Protein AF-N1QV32-F1 (afdb_monomer)

InterPro domains:
  IPR027417 P-loop containing nucleoside triphosphate hydrolase [G3DSA:3.40.50.300] (6-78)

pLDDT: m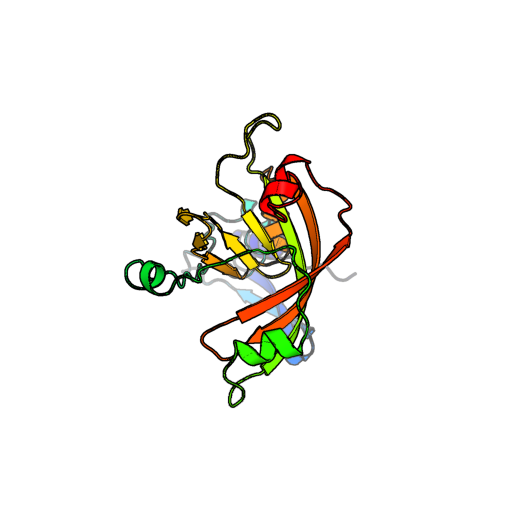ean 74.1, std 15.71, range [29.97, 94.12]

Structure (mmCIF, N/CA/C/O backbone):
data_AF-N1QV32-F1
#
_entry.id   AF-N1QV32-F1
#
loop_
_atom_site.group_PDB
_atom_site.id
_atom_site.type_symbol
_atom_site.label_atom_id
_atom_site.label_alt_id
_atom_site.label_comp_id
_atom_site.label_asym_id
_atom_site.label_entity_id
_atom_site.label_seq_id
_atom_site.pdbx_PDB_ins_code
_atom_site.Cartn_x
_atom_site.Cartn_y
_atom_site.Cartn_z
_atom_site.occupancy
_atom_site.B_iso_or_equiv
_atom_site.auth_seq_id
_atom_site.auth_comp_id
_atom_site.auth_asym_id
_atom_site.auth_atom_id
_atom_site.pdbx_PDB_model_num
ATOM 1 N N . MET A 1 1 ? 39.073 -7.968 -17.082 1.00 29.97 1 MET A N 1
ATOM 2 C CA . MET A 1 1 ? 38.369 -6.691 -17.324 1.00 29.97 1 MET A CA 1
ATOM 3 C C . MET A 1 1 ? 37.007 -7.020 -17.938 1.00 29.97 1 MET A C 1
ATOM 5 O O . MET A 1 1 ? 36.894 -7.143 -19.147 1.00 29.97 1 MET A O 1
ATOM 9 N N . ALA A 1 2 ? 36.010 -7.342 -17.107 1.00 33.88 2 ALA A N 1
ATOM 10 C CA . ALA A 1 2 ? 34.696 -7.777 -17.584 1.00 33.88 2 ALA A CA 1
ATOM 11 C C . ALA A 1 2 ? 33.867 -6.540 -17.948 1.00 33.88 2 ALA A C 1
ATOM 13 O O . ALA A 1 2 ? 33.491 -5.775 -17.063 1.00 33.88 2 ALA A O 1
ATOM 14 N N . LEU A 1 3 ? 33.636 -6.323 -19.245 1.00 37.94 3 LEU A N 1
ATOM 15 C CA . LEU A 1 3 ? 32.731 -5.293 -19.755 1.00 37.94 3 LEU A CA 1
ATOM 16 C C . LEU A 1 3 ? 31.386 -5.414 -19.030 1.00 37.94 3 LEU A C 1
ATOM 18 O O . LEU A 1 3 ? 30.686 -6.420 -19.158 1.00 37.94 3 LEU A O 1
ATOM 22 N N . ALA A 1 4 ? 31.043 -4.404 -18.233 1.00 43.06 4 ALA A N 1
ATOM 23 C CA . ALA A 1 4 ? 29.724 -4.281 -17.642 1.00 43.06 4 ALA A CA 1
ATOM 24 C C . ALA A 1 4 ? 28.725 -4.030 -18.778 1.00 43.06 4 ALA A C 1
ATOM 26 O O . ALA A 1 4 ? 28.521 -2.904 -19.218 1.00 43.06 4 ALA A O 1
ATOM 27 N N . VAL A 1 5 ? 28.143 -5.107 -19.297 1.00 58.72 5 VAL A N 1
ATOM 28 C CA . VAL A 1 5 ? 27.005 -5.056 -20.213 1.00 58.72 5 VAL A CA 1
ATOM 29 C C . VAL A 1 5 ? 25.832 -4.461 -19.432 1.00 58.72 5 VAL A C 1
ATOM 31 O O . VAL A 1 5 ? 25.328 -5.084 -18.492 1.00 58.72 5 VAL A O 1
ATOM 34 N N . THR A 1 6 ? 25.452 -3.228 -19.768 1.00 76.25 6 THR A N 1
ATOM 35 C CA . THR A 1 6 ? 24.317 -2.520 -19.162 1.00 76.25 6 THR A CA 1
ATOM 36 C C . THR A 1 6 ? 23.158 -2.466 -20.151 1.00 76.25 6 THR A C 1
ATOM 38 O O . THR A 1 6 ? 23.379 -2.386 -21.355 1.00 76.25 6 THR A O 1
ATOM 41 N N . LEU A 1 7 ? 21.914 -2.470 -19.663 1.00 84.12 7 LEU A N 1
ATOM 42 C CA . LEU A 1 7 ? 20.724 -2.382 -20.520 1.00 84.12 7 LEU A CA 1
ATOM 43 C C . LEU A 1 7 ? 20.765 -1.195 -21.519 1.00 84.12 7 LEU A C 1
ATOM 45 O O . LEU A 1 7 ? 20.425 -1.411 -22.681 1.00 84.12 7 LEU A O 1
ATOM 49 N N . PRO A 1 8 ? 21.255 0.014 -21.160 1.00 87.75 8 PRO A N 1
ATOM 50 C CA . PRO A 1 8 ? 21.485 1.088 -22.133 1.00 87.75 8 PRO A CA 1
ATOM 51 C C . PRO A 1 8 ? 22.421 0.710 -23.289 1.00 87.75 8 PRO A C 1
ATOM 53 O O . PRO A 1 8 ? 22.157 1.074 -24.435 1.00 87.75 8 PRO A O 1
ATOM 56 N N . THR A 1 9 ? 23.499 -0.028 -23.006 1.00 88.69 9 THR A N 1
ATOM 57 C CA . THR A 1 9 ? 24.420 -0.532 -24.034 1.00 88.69 9 THR A CA 1
ATOM 58 C C . THR A 1 9 ? 23.694 -1.493 -24.969 1.00 88.69 9 THR A C 1
ATOM 60 O O . THR A 1 9 ? 23.754 -1.312 -26.179 1.00 88.69 9 THR A O 1
ATOM 63 N N . ASN A 1 10 ? 22.928 -2.440 -24.422 1.00 89.69 10 ASN A N 1
ATOM 64 C CA . ASN A 1 10 ? 22.181 -3.422 -25.211 1.00 89.69 10 ASN A CA 1
ATOM 65 C C . ASN A 1 10 ? 21.154 -2.764 -26.134 1.00 89.69 10 ASN A C 1
ATOM 67 O O . ASN A 1 10 ? 21.041 -3.148 -27.292 1.00 89.69 10 ASN A O 1
ATOM 71 N N . ILE A 1 11 ? 20.425 -1.757 -25.644 1.00 90.50 11 ILE A N 1
ATOM 72 C CA . ILE A 1 11 ? 19.458 -1.008 -26.459 1.00 90.50 11 ILE A CA 1
ATOM 73 C C . ILE A 1 11 ? 20.172 -0.327 -27.631 1.00 90.50 11 ILE A C 1
ATOM 75 O O . ILE A 1 11 ? 19.708 -0.397 -28.768 1.00 90.50 11 ILE A O 1
ATOM 79 N N . LYS A 1 12 ? 21.328 0.297 -27.370 1.00 90.12 12 LYS A N 1
ATOM 80 C CA . LYS A 1 12 ? 22.137 0.939 -28.411 1.00 90.12 12 LYS A CA 1
ATOM 81 C C . LYS A 1 12 ? 22.657 -0.075 -29.437 1.00 90.12 12 LYS A C 1
ATOM 83 O O . LYS A 1 12 ? 22.623 0.206 -30.631 1.00 90.12 12 LYS A O 1
ATOM 88 N N . GLU A 1 13 ? 23.126 -1.237 -28.990 1.00 92.19 13 GLU A N 1
ATOM 89 C CA . GLU A 1 13 ? 23.607 -2.310 -29.869 1.00 92.19 13 GLU A CA 1
ATOM 90 C C . GLU A 1 13 ? 22.481 -2.879 -30.743 1.00 92.19 13 GLU A C 1
ATOM 92 O O . GLU A 1 13 ? 22.666 -2.997 -31.955 1.00 92.19 13 GLU A O 1
ATOM 97 N N . ILE A 1 14 ? 21.296 -3.126 -30.170 1.00 92.19 14 ILE A N 1
ATOM 98 C CA . ILE A 1 14 ? 20.108 -3.570 -30.915 1.00 92.19 14 ILE A CA 1
ATOM 99 C C . ILE A 1 14 ? 19.723 -2.534 -31.971 1.00 92.19 14 ILE A C 1
ATOM 101 O O . ILE A 1 14 ? 19.525 -2.894 -33.125 1.00 92.19 14 ILE A O 1
ATOM 105 N N . ARG A 1 15 ? 19.679 -1.248 -31.607 1.00 89.50 15 ARG A N 1
ATOM 106 C CA . ARG A 1 15 ? 19.305 -0.170 -32.533 1.00 89.50 15 ARG A CA 1
ATOM 107 C C . ARG A 1 15 ? 20.288 -0.013 -33.696 1.00 89.50 15 ARG A C 1
ATOM 109 O O . ARG A 1 15 ? 19.873 0.329 -34.795 1.00 89.50 15 ARG A O 1
ATOM 116 N N . ASN A 1 16 ? 21.577 -0.250 -33.458 1.00 91.06 16 ASN A N 1
ATOM 117 C CA . ASN A 1 16 ? 22.618 -0.018 -34.463 1.00 91.06 16 ASN A CA 1
ATOM 118 C C . ASN A 1 16 ? 22.953 -1.257 -35.297 1.00 91.06 16 ASN A C 1
ATOM 120 O O . ASN A 1 16 ? 23.347 -1.128 -36.451 1.00 91.06 16 ASN A O 1
ATOM 124 N N . THR A 1 17 ? 22.883 -2.445 -34.698 1.00 90.69 17 THR A N 1
ATOM 125 C CA . THR A 1 17 ? 23.408 -3.681 -35.298 1.00 90.69 17 THR A CA 1
ATOM 126 C C . THR A 1 17 ? 22.376 -4.800 -35.375 1.00 90.69 17 THR A C 1
ATOM 128 O O . THR A 1 17 ? 22.673 -5.855 -35.928 1.00 90.69 17 THR A O 1
ATOM 131 N N . HIS A 1 18 ? 21.182 -4.603 -34.808 1.00 91.88 18 HIS A N 1
ATOM 132 C CA . HIS A 1 18 ? 20.175 -5.646 -34.596 1.00 91.88 18 HIS A CA 1
ATOM 133 C C . HIS A 1 18 ? 20.673 -6.823 -33.743 1.00 91.88 18 HIS A C 1
ATOM 135 O O . HIS A 1 18 ? 20.012 -7.856 -33.676 1.00 91.88 18 HIS A O 1
ATOM 141 N N . LYS A 1 19 ? 21.810 -6.677 -33.050 1.00 94.00 19 LYS A N 1
ATOM 142 C CA . LYS A 1 19 ? 22.379 -7.695 -32.160 1.00 94.00 19 LYS A CA 1
ATOM 143 C C . LYS A 1 19 ? 22.688 -7.096 -30.801 1.00 94.00 19 LYS A C 1
ATOM 145 O O . LYS A 1 19 ? 23.054 -5.932 -30.714 1.00 94.00 19 LYS A O 1
ATOM 150 N N . ALA A 1 20 ? 22.587 -7.894 -29.747 1.00 92.88 20 ALA A N 1
ATOM 151 C CA . ALA A 1 20 ? 23.149 -7.556 -28.444 1.00 92.88 20 ALA A CA 1
ATOM 152 C C . ALA A 1 20 ? 23.467 -8.808 -27.635 1.00 92.88 20 ALA A C 1
ATOM 154 O O . ALA A 1 20 ? 22.855 -9.864 -27.802 1.00 92.88 20 ALA A O 1
ATOM 155 N N . LYS A 1 21 ? 24.393 -8.672 -26.688 1.00 91.56 21 LYS A N 1
ATOM 156 C CA . LYS A 1 21 ? 24.689 -9.721 -25.711 1.00 91.56 21 LYS A CA 1
ATOM 157 C C . LYS A 1 21 ? 23.860 -9.496 -24.449 1.00 91.56 21 LYS A C 1
ATOM 159 O O . LYS A 1 21 ? 24.107 -8.563 -23.695 1.00 91.56 21 LYS A O 1
ATOM 164 N N . VAL A 1 22 ? 22.862 -10.335 -24.200 1.00 89.62 22 VAL A N 1
ATOM 165 C CA . VAL A 1 22 ? 21.906 -10.168 -23.093 1.00 89.62 22 VAL A CA 1
ATOM 166 C C . VAL A 1 22 ? 22.315 -11.045 -21.904 1.00 89.62 22 VAL A C 1
ATOM 168 O O . VAL A 1 22 ? 22.620 -12.222 -22.103 1.00 89.62 22 VAL A O 1
ATOM 171 N N . PRO A 1 23 ? 22.369 -10.514 -20.667 1.00 87.38 23 PRO A N 1
ATOM 172 C CA . PRO A 1 23 ? 22.660 -11.325 -19.488 1.00 87.38 23 PRO A CA 1
ATOM 173 C C . PRO A 1 23 ? 21.530 -12.321 -19.200 1.00 87.38 23 PRO A C 1
ATOM 175 O O . PRO A 1 23 ? 20.352 -11.983 -19.287 1.00 87.38 23 PRO A O 1
ATOM 178 N N . CYS A 1 24 ? 21.902 -13.534 -18.800 1.00 87.50 24 CYS A N 1
ATOM 179 C CA . CYS A 1 24 ? 20.979 -14.567 -18.341 1.00 87.50 24 CYS A CA 1
ATOM 180 C C . CYS A 1 24 ? 21.066 -14.701 -16.817 1.00 87.50 24 CYS A C 1
ATOM 182 O O . CYS A 1 24 ? 22.161 -1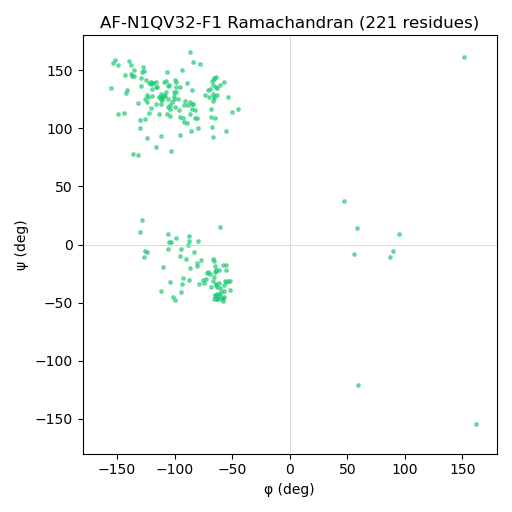4.677 -16.242 1.00 87.50 24 CYS A O 1
ATOM 184 N N . PHE A 1 25 ? 19.913 -14.830 -16.165 1.00 85.25 25 PHE A N 1
ATOM 185 C CA . PHE A 1 25 ? 19.803 -14.920 -14.713 1.00 85.25 25 PHE A CA 1
ATOM 186 C C . PHE A 1 25 ? 19.159 -16.247 -14.312 1.00 85.25 25 PHE A C 1
ATOM 188 O O . PHE A 1 25 ? 18.166 -16.668 -14.897 1.00 85.25 25 PHE A O 1
ATOM 195 N N . ASP A 1 26 ? 19.759 -16.899 -13.321 1.00 84.75 26 ASP A N 1
ATOM 196 C CA . ASP A 1 26 ? 19.196 -18.032 -12.595 1.00 84.75 26 ASP A CA 1
ATOM 197 C C . ASP A 1 26 ? 18.460 -17.454 -11.380 1.00 84.75 26 ASP A C 1
ATOM 199 O O . ASP A 1 26 ? 19.094 -16.953 -10.444 1.00 84.75 26 ASP A O 1
ATOM 203 N N . PHE A 1 27 ? 17.127 -17.449 -11.449 1.00 79.94 27 PHE A N 1
ATOM 204 C CA . PHE A 1 27 ? 16.276 -16.854 -10.418 1.00 79.94 27 PHE A CA 1
ATOM 205 C C . PHE A 1 27 ? 16.235 -17.686 -9.137 1.00 79.94 27 PHE A C 1
ATOM 207 O O . P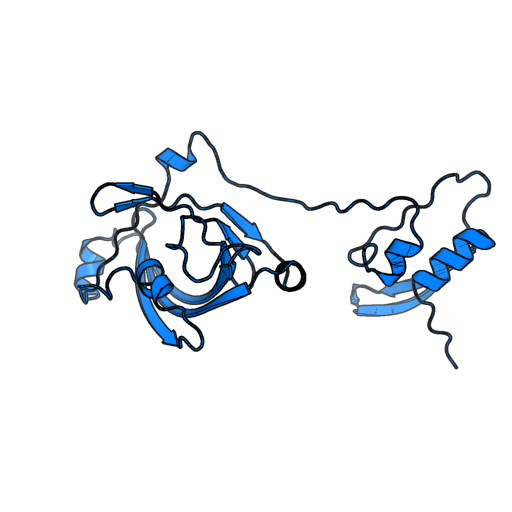HE A 1 27 ? 16.134 -17.109 -8.061 1.00 79.94 27 PHE A O 1
ATOM 214 N N . GLU A 1 28 ? 16.391 -19.008 -9.224 1.00 85.50 28 GLU A N 1
ATOM 215 C CA . GLU A 1 28 ? 16.438 -19.878 -8.042 1.00 85.50 28 GLU A CA 1
ATOM 216 C C . GLU A 1 28 ? 17.711 -19.633 -7.229 1.00 85.50 28 GLU A C 1
ATOM 218 O O . GLU A 1 28 ? 17.702 -19.656 -6.001 1.00 85.50 28 GLU A O 1
ATOM 223 N N . LYS A 1 29 ? 18.824 -19.364 -7.920 1.00 85.19 29 LYS A N 1
ATOM 224 C CA . LYS A 1 29 ? 20.134 -19.125 -7.296 1.00 85.19 29 LYS A CA 1
ATOM 225 C C . LYS A 1 29 ? 20.484 -17.648 -7.152 1.00 85.19 29 LYS A C 1
ATOM 227 O O . LYS A 1 29 ? 21.622 -17.345 -6.793 1.00 85.19 29 LYS A O 1
ATOM 232 N N . PHE A 1 30 ? 19.554 -16.747 -7.475 1.00 78.06 30 PHE A N 1
ATOM 233 C CA . PHE A 1 30 ? 19.714 -15.290 -7.416 1.00 78.06 30 PHE A CA 1
ATOM 234 C C . PHE A 1 30 ? 21.022 -14.779 -8.045 1.00 78.06 30 PHE A C 1
ATOM 236 O O . PHE A 1 30 ? 21.657 -13.852 -7.540 1.00 78.06 30 PHE A O 1
ATOM 243 N N . LYS A 1 31 ? 21.464 -15.389 -9.152 1.00 80.12 31 LYS A N 1
ATOM 244 C CA . LYS A 1 31 ? 22.761 -15.072 -9.768 1.00 80.12 31 LYS A CA 1
ATOM 245 C C . LYS A 1 31 ? 22.689 -15.002 -11.280 1.00 80.12 31 LYS A C 1
ATOM 247 O O . LYS A 1 31 ? 21.890 -15.671 -11.927 1.00 80.12 31 LYS A O 1
ATOM 252 N N . ARG A 1 32 ? 23.603 -14.233 -11.870 1.00 85.62 32 ARG A N 1
ATOM 253 C CA . ARG A 1 32 ? 23.838 -14.282 -13.315 1.00 85.62 32 ARG A CA 1
ATOM 254 C C . ARG A 1 32 ? 24.510 -15.609 -13.659 1.00 85.62 32 ARG A C 1
ATOM 256 O O . ARG A 1 32 ? 25.540 -15.935 -13.073 1.00 85.62 32 ARG A O 1
ATOM 263 N N . ASN A 1 33 ? 23.944 -16.358 -14.599 1.00 88.56 33 ASN A N 1
ATOM 264 C CA . ASN A 1 33 ? 24.487 -17.648 -15.034 1.00 88.56 33 ASN A CA 1
ATOM 265 C C . ASN A 1 33 ? 25.156 -17.587 -16.416 1.00 88.56 33 ASN A C 1
ATOM 267 O O . ASN A 1 33 ? 25.768 -18.565 -16.831 1.00 88.56 33 ASN A O 1
ATOM 271 N N . GLY A 1 34 ? 25.107 -16.440 -17.102 1.00 89.69 34 GLY A N 1
ATOM 272 C CA . GLY A 1 34 ? 25.850 -16.239 -18.340 1.00 89.69 34 GLY A CA 1
ATOM 273 C C . GLY A 1 34 ? 25.336 -15.081 -19.181 1.00 89.69 34 GLY A C 1
ATOM 274 O O . GLY A 1 34 ? 24.736 -14.129 -18.675 1.00 89.69 34 GLY A O 1
ATOM 275 N N . PHE A 1 35 ? 25.597 -15.183 -20.480 1.00 91.06 35 PHE A N 1
ATOM 276 C CA . PHE A 1 35 ? 25.114 -14.267 -21.501 1.00 91.06 35 PHE A CA 1
ATOM 277 C C . PHE A 1 35 ? 24.660 -15.051 -22.726 1.00 91.06 35 PHE A C 1
ATOM 279 O O . PHE A 1 35 ? 25.286 -16.049 -23.084 1.00 91.06 35 PHE A O 1
ATOM 286 N N . LYS A 1 36 ? 23.632 -14.545 -23.398 1.00 90.81 36 LYS A N 1
ATOM 287 C CA . LYS A 1 36 ? 23.111 -15.076 -24.654 1.00 90.81 36 LYS A CA 1
ATOM 288 C C . LYS A 1 36 ? 23.189 -14.004 -25.735 1.00 90.81 36 LYS A C 1
ATOM 290 O O . LYS A 1 36 ? 22.921 -12.834 -25.466 1.00 90.81 36 LYS A O 1
ATOM 295 N N . GLU A 1 37 ? 23.554 -14.396 -26.950 1.00 91.88 37 GLU A N 1
ATOM 296 C CA . GLU A 1 37 ? 23.417 -13.515 -28.110 1.00 91.88 37 GLU A CA 1
ATOM 297 C C . GLU A 1 37 ? 21.946 -13.408 -28.506 1.00 91.88 37 GLU A C 1
ATOM 299 O O . GLU A 1 37 ? 21.239 -14.408 -28.653 1.00 91.88 37 GLU A O 1
ATOM 304 N N . PHE A 1 38 ? 21.481 -12.174 -28.637 1.00 90.81 38 PHE A N 1
ATOM 305 C CA . PHE A 1 38 ? 20.141 -11.831 -29.068 1.00 90.81 38 PHE A CA 1
ATOM 306 C C . PHE A 1 38 ? 20.235 -11.136 -30.422 1.00 90.81 38 PHE A C 1
ATOM 308 O O . PHE A 1 38 ? 20.983 -10.171 -30.566 1.00 90.81 38 PHE A O 1
ATOM 315 N N . GLN A 1 39 ? 19.480 -11.637 -31.394 1.00 93.88 39 GLN A N 1
ATOM 316 C CA . GLN A 1 39 ? 19.384 -11.100 -32.745 1.00 93.88 39 GLN A CA 1
ATOM 317 C C . GLN A 1 39 ? 17.931 -10.708 -32.997 1.00 93.88 39 GLN A C 1
ATOM 319 O O . GLN A 1 39 ? 17.029 -11.526 -32.826 1.00 93.88 39 GLN A O 1
ATOM 324 N N . VAL A 1 40 ? 17.720 -9.471 -33.429 1.00 93.38 40 VAL A N 1
ATOM 325 C CA . VAL A 1 40 ? 16.434 -8.999 -33.941 1.00 93.38 40 VAL A CA 1
ATOM 326 C C . VAL A 1 40 ? 16.347 -9.367 -35.423 1.00 93.38 40 VAL A C 1
ATOM 328 O O . VAL A 1 40 ? 17.323 -9.182 -36.154 1.00 93.38 40 VAL A O 1
ATOM 331 N N . SER A 1 41 ? 15.209 -9.932 -35.841 1.00 92.56 41 SER A N 1
ATOM 332 C CA . SER A 1 41 ? 14.933 -10.233 -37.255 1.00 92.56 41 SER A CA 1
ATOM 333 C C . SER A 1 41 ? 14.878 -8.940 -38.069 1.00 92.56 41 SER A C 1
ATOM 335 O O . SER A 1 41 ? 14.381 -7.932 -37.572 1.00 92.56 41 SER A O 1
ATOM 337 N N . GLU A 1 42 ? 15.347 -8.965 -39.316 1.00 88.38 42 GLU A N 1
ATOM 338 C CA . GLU A 1 42 ? 15.320 -7.793 -40.207 1.00 88.38 42 GLU A CA 1
ATOM 339 C C . GLU A 1 42 ? 13.889 -7.343 -40.550 1.00 88.38 42 GLU A C 1
ATOM 341 O O . GLU A 1 42 ? 13.662 -6.181 -40.870 1.00 88.38 42 GLU A O 1
ATOM 346 N N . GLU A 1 43 ? 12.907 -8.238 -40.427 1.00 92.12 43 GLU A N 1
ATOM 347 C CA . GLU A 1 43 ? 11.483 -7.934 -40.626 1.00 92.12 43 GLU A CA 1
ATOM 348 C C . GLU A 1 43 ? 10.806 -7.323 -39.381 1.00 92.12 43 GLU A C 1
ATOM 350 O O . GLU A 1 43 ? 9.638 -6.934 -39.416 1.00 92.12 43 GLU A O 1
ATOM 355 N N . CYS A 1 44 ? 11.518 -7.253 -38.252 1.00 90.81 44 CYS A N 1
ATOM 356 C CA . CYS A 1 44 ? 10.970 -6.786 -36.988 1.00 90.81 44 CYS A CA 1
ATOM 357 C C . CYS A 1 44 ? 10.932 -5.253 -36.938 1.00 90.81 44 CYS A C 1
ATOM 359 O O . CYS A 1 44 ? 11.959 -4.596 -36.790 1.00 90.81 44 CYS A O 1
ATOM 361 N N . GLY A 1 45 ? 9.730 -4.677 -37.001 1.00 87.75 45 GLY A N 1
ATOM 362 C CA . GLY A 1 45 ? 9.545 -3.225 -36.901 1.00 87.75 45 GLY A CA 1
ATOM 363 C C . GLY A 1 45 ? 9.571 -2.662 -35.473 1.00 87.75 45 GLY A C 1
ATOM 364 O O . GLY A 1 45 ? 9.739 -1.457 -35.306 1.00 87.75 45 GLY A O 1
ATOM 365 N N . VAL A 1 46 ? 9.381 -3.494 -34.438 1.00 91.06 46 VAL A N 1
ATOM 366 C CA . VAL A 1 46 ? 9.228 -3.039 -33.041 1.00 91.06 46 VAL A CA 1
ATOM 367 C C . VAL A 1 46 ? 9.925 -3.987 -32.067 1.00 91.06 46 VAL A C 1
ATOM 369 O O . VAL A 1 46 ? 9.672 -5.188 -32.067 1.00 91.06 46 VAL A O 1
ATOM 372 N N . VAL A 1 47 ? 10.739 -3.433 -31.164 1.00 90.31 47 VAL A N 1
ATOM 373 C CA . VAL A 1 47 ? 11.370 -4.167 -30.055 1.00 90.31 47 VAL A CA 1
ATOM 374 C C . VAL A 1 47 ? 10.778 -3.696 -28.730 1.00 90.31 47 VAL A C 1
ATOM 376 O O . VAL A 1 47 ? 10.796 -2.504 -28.426 1.00 90.31 47 VAL A O 1
ATOM 379 N N . ILE A 1 48 ? 10.272 -4.634 -27.926 1.00 90.44 48 ILE A N 1
ATOM 380 C CA . ILE A 1 48 ? 9.651 -4.344 -26.629 1.00 90.44 48 ILE A CA 1
ATOM 381 C C . ILE A 1 48 ? 10.648 -4.643 -25.508 1.00 90.44 48 ILE A C 1
ATOM 383 O O . ILE A 1 48 ? 11.158 -5.757 -25.396 1.00 90.44 48 ILE A O 1
ATOM 387 N N . PHE A 1 49 ? 10.901 -3.647 -24.659 1.00 87.50 49 PHE A N 1
ATOM 388 C CA . PHE A 1 49 ? 11.673 -3.803 -23.428 1.00 87.50 49 PHE A CA 1
ATOM 389 C C . PHE A 1 49 ? 10.718 -3.806 -22.235 1.00 87.50 49 PHE A C 1
ATOM 391 O O . PHE A 1 49 ? 10.144 -2.772 -21.891 1.00 87.50 49 PHE A O 1
ATOM 398 N N . GLU A 1 50 ? 10.573 -4.960 -21.590 1.00 83.88 50 GLU A N 1
ATOM 399 C CA . GLU A 1 50 ? 9.738 -5.142 -20.402 1.00 83.88 50 GLU A CA 1
ATOM 400 C C . GLU A 1 50 ? 10.602 -5.325 -19.147 1.00 83.88 50 GLU A C 1
ATOM 402 O O . GLU A 1 50 ? 11.647 -5.977 -19.175 1.00 83.88 50 GLU A O 1
ATOM 407 N N . GLY A 1 51 ? 10.173 -4.728 -18.034 1.00 79.06 51 GLY A N 1
ATOM 408 C CA . GLY A 1 51 ? 10.798 -4.920 -16.730 1.00 79.06 51 GLY A CA 1
ATOM 409 C C . GLY A 1 51 ? 10.639 -3.719 -15.805 1.00 79.06 51 GLY A C 1
ATOM 410 O O . GLY A 1 51 ? 10.411 -2.594 -16.237 1.00 79.06 51 GLY A O 1
ATOM 411 N N . VAL A 1 52 ? 10.828 -3.945 -14.508 1.00 72.38 52 VAL A N 1
ATOM 412 C CA . VAL A 1 52 ? 10.596 -2.934 -13.458 1.00 72.38 52 VAL A CA 1
ATOM 413 C C . VAL A 1 52 ? 11.482 -1.682 -13.570 1.00 72.38 52 VAL A C 1
ATOM 415 O O . VAL A 1 52 ? 11.120 -0.621 -13.072 1.00 72.38 52 VAL A O 1
ATOM 418 N N . TYR A 1 53 ? 12.632 -1.773 -14.248 1.00 73.38 53 TYR A N 1
ATOM 419 C CA . TYR A 1 53 ? 13.583 -0.665 -14.408 1.00 73.38 53 TYR A CA 1
ATOM 420 C C . TYR A 1 53 ? 13.570 -0.012 -15.799 1.00 73.38 53 TYR A C 1
ATOM 422 O O . TYR A 1 53 ? 14.361 0.902 -16.038 1.00 73.38 53 TYR A O 1
ATOM 430 N N . THR A 1 54 ? 12.704 -0.426 -16.729 1.00 78.31 54 THR A N 1
ATOM 431 C CA . THR A 1 54 ? 12.725 0.089 -18.117 1.00 78.31 54 THR A CA 1
ATOM 432 C C . THR A 1 54 ? 12.400 1.582 -18.207 1.00 78.31 54 THR A C 1
ATOM 434 O O . THR A 1 54 ? 12.875 2.264 -19.111 1.00 78.31 54 THR A O 1
ATOM 437 N N . LEU A 1 55 ? 11.689 2.127 -17.215 1.00 76.88 55 LEU A N 1
ATOM 438 C CA . LEU A 1 55 ? 11.369 3.555 -17.110 1.00 76.88 55 LEU A CA 1
ATOM 439 C C . LEU A 1 55 ? 12.431 4.395 -16.388 1.00 76.88 55 LEU A C 1
ATOM 441 O O . LEU A 1 55 ? 12.238 5.601 -16.207 1.00 76.88 55 LEU A O 1
ATOM 445 N N . HIS A 1 56 ? 13.555 3.800 -15.977 1.00 81.19 56 HIS A N 1
ATOM 446 C CA . HIS A 1 56 ? 14.640 4.543 -15.342 1.00 81.19 56 HIS A CA 1
ATOM 447 C C . HIS A 1 56 ? 15.125 5.686 -16.262 1.00 81.19 56 HIS A C 1
ATOM 449 O O . HIS A 1 56 ? 15.281 5.465 -17.468 1.00 81.19 56 HIS A O 1
ATOM 455 N N . PRO A 1 57 ? 15.435 6.894 -15.741 1.00 78.62 57 PRO A N 1
ATOM 456 C CA . PRO A 1 57 ? 15.783 8.055 -16.570 1.00 78.62 57 PRO A CA 1
ATOM 457 C C . PRO A 1 57 ? 16.921 7.827 -17.576 1.00 78.62 57 PRO A C 1
ATOM 459 O O . PRO A 1 57 ? 16.921 8.416 -18.654 1.00 78.62 57 PRO A O 1
ATOM 462 N N . ALA A 1 58 ? 17.884 6.962 -17.242 1.00 80.62 58 ALA A N 1
ATOM 463 C CA . ALA A 1 58 ? 18.995 6.611 -18.133 1.00 80.62 58 ALA A CA 1
ATOM 464 C C . ALA A 1 58 ? 18.586 5.723 -19.327 1.00 80.62 58 ALA A C 1
ATOM 466 O O . ALA A 1 58 ? 19.272 5.730 -20.343 1.00 80.62 58 ALA A O 1
ATOM 467 N N . ILE A 1 59 ? 17.492 4.964 -19.209 1.00 84.69 59 ILE A N 1
ATOM 468 C CA . ILE A 1 59 ? 16.974 4.067 -20.254 1.00 84.69 59 ILE A CA 1
ATOM 469 C C . ILE A 1 59 ? 15.901 4.779 -21.076 1.00 84.69 59 ILE A C 1
ATOM 471 O O . ILE A 1 59 ? 15.903 4.689 -22.298 1.00 84.69 59 ILE A O 1
ATOM 475 N N . ARG A 1 60 ? 15.034 5.551 -20.413 1.00 82.94 60 ARG A N 1
ATOM 476 C CA . ARG A 1 60 ? 13.898 6.247 -21.030 1.00 82.94 60 ARG A CA 1
ATOM 477 C C . ARG A 1 60 ? 14.289 7.173 -22.183 1.00 82.94 60 ARG A C 1
ATOM 479 O O . ARG A 1 60 ? 13.522 7.314 -23.123 1.00 82.94 60 ARG A O 1
ATOM 486 N N . LYS A 1 61 ? 15.487 7.767 -22.141 1.00 85.56 61 LYS A N 1
ATOM 487 C CA . LYS A 1 61 ? 16.025 8.592 -23.241 1.00 85.56 61 LYS A CA 1
ATOM 488 C C . LYS A 1 61 ? 16.287 7.803 -24.532 1.00 85.56 61 LYS A C 1
ATOM 490 O O . LYS A 1 61 ? 16.424 8.410 -25.586 1.00 85.56 61 LYS A O 1
ATOM 495 N N . SER A 1 62 ? 16.385 6.480 -24.439 1.00 85.94 62 SER A N 1
ATOM 496 C CA . SER A 1 62 ? 16.691 5.575 -25.548 1.00 85.94 62 SER A CA 1
ATOM 497 C C . SER A 1 62 ? 15.460 4.827 -26.072 1.00 85.94 62 SER A C 1
ATOM 499 O O . SER A 1 62 ? 15.618 3.990 -26.955 1.00 85.94 62 SER A O 1
ATOM 501 N N . LEU A 1 63 ? 14.265 5.088 -25.528 1.00 87.25 63 LEU A N 1
ATOM 502 C CA . LEU A 1 63 ? 13.009 4.446 -25.925 1.00 87.25 63 LEU A CA 1
ATOM 503 C C . LEU A 1 63 ? 12.154 5.413 -26.748 1.00 87.25 63 LEU A C 1
ATOM 505 O O . LEU A 1 63 ? 11.998 6.572 -26.366 1.00 87.25 63 LEU A O 1
ATOM 509 N N . ASP A 1 64 ? 11.568 4.918 -27.837 1.00 89.62 64 ASP A N 1
ATOM 510 C CA . ASP A 1 64 ? 10.691 5.717 -28.706 1.00 89.62 64 ASP A CA 1
ATOM 511 C C . ASP A 1 64 ? 9.277 5.856 -28.112 1.00 89.62 64 ASP A C 1
ATOM 513 O O . ASP A 1 64 ? 8.649 6.908 -28.213 1.00 89.62 64 ASP A O 1
ATOM 517 N N . LEU A 1 65 ? 8.807 4.814 -27.415 1.00 85.94 65 LEU A N 1
ATOM 518 C CA . LEU A 1 65 ? 7.572 4.793 -26.632 1.00 85.94 65 LEU A CA 1
ATOM 519 C C . LEU A 1 65 ? 7.842 4.131 -25.278 1.00 85.94 65 LEU A C 1
ATOM 521 O O . LEU A 1 65 ? 8.626 3.188 -25.178 1.00 85.94 65 LEU A O 1
ATOM 525 N N . TRP A 1 66 ? 7.178 4.608 -24.229 1.00 79.12 66 TRP A N 1
ATOM 526 C CA . TRP A 1 66 ? 7.243 4.000 -22.905 1.00 79.12 66 TRP A CA 1
ATOM 527 C C . TRP A 1 66 ? 5.862 4.041 -22.248 1.00 79.12 66 TRP A C 1
ATOM 529 O O . TRP A 1 66 ? 5.187 5.069 -22.261 1.00 79.12 66 TRP A O 1
ATOM 539 N N . ILE A 1 67 ? 5.445 2.905 -21.688 1.00 71.06 67 ILE A N 1
ATOM 540 C CA . ILE A 1 67 ? 4.159 2.731 -21.007 1.00 71.06 67 ILE A CA 1
ATOM 541 C C . ILE A 1 67 ? 4.456 2.230 -19.595 1.00 71.06 67 ILE A C 1
ATOM 543 O O . ILE A 1 67 ? 5.200 1.267 -19.417 1.00 71.06 67 ILE A O 1
ATOM 547 N N . ALA A 1 68 ? 3.890 2.897 -18.591 1.00 68.38 68 ALA A N 1
ATOM 548 C CA . ALA A 1 68 ? 3.872 2.406 -17.220 1.00 68.38 68 ALA A CA 1
ATOM 549 C C . ALA A 1 68 ? 2.540 1.693 -16.987 1.00 68.38 68 ALA A C 1
ATOM 551 O O . ALA A 1 68 ? 1.491 2.333 -17.035 1.00 68.38 68 ALA A O 1
ATOM 552 N N . VAL A 1 69 ? 2.573 0.385 -16.738 1.00 64.56 69 VAL A N 1
ATOM 553 C CA . VAL A 1 69 ? 1.378 -0.359 -16.329 1.00 64.56 69 VAL A CA 1
ATOM 554 C C . VAL A 1 69 ? 1.374 -0.428 -14.809 1.00 64.56 69 VAL A C 1
ATOM 556 O O . VAL A 1 69 ? 2.210 -1.096 -14.206 1.00 64.56 69 VAL A O 1
ATOM 559 N N . LEU A 1 70 ? 0.447 0.299 -14.191 1.00 58.69 70 LEU A N 1
ATOM 560 C CA . LEU A 1 70 ? 0.192 0.244 -12.757 1.00 58.69 70 LEU A CA 1
ATOM 561 C C . LEU A 1 70 ? -1.107 -0.530 -12.553 1.00 58.69 70 LEU A C 1
ATOM 563 O O . LEU A 1 70 ? -2.158 -0.105 -13.032 1.00 58.69 70 LEU A O 1
ATOM 567 N N . LYS A 1 71 ? -1.044 -1.666 -11.853 1.00 51.69 71 LYS A N 1
ATOM 568 C CA . LYS A 1 71 ? -2.259 -2.337 -11.393 1.00 51.69 71 LYS A CA 1
ATOM 569 C C . LYS A 1 71 ? -2.738 -1.606 -10.146 1.00 51.69 71 LYS A C 1
ATOM 571 O O . LYS A 1 71 ? -2.194 -1.801 -9.066 1.00 51.69 71 LYS A O 1
ATOM 576 N N . ILE A 1 72 ? -3.730 -0.746 -10.325 1.00 52.69 72 ILE A N 1
ATOM 577 C CA . ILE A 1 72 ? -4.455 -0.129 -9.220 1.00 52.69 72 ILE A CA 1
ATOM 578 C C . ILE A 1 72 ? -5.611 -1.072 -8.908 1.00 52.69 72 ILE A C 1
ATOM 580 O O . ILE A 1 72 ? -6.554 -1.170 -9.692 1.00 52.69 72 ILE A O 1
ATOM 584 N N . GLN A 1 73 ? -5.503 -1.825 -7.816 1.00 50.91 73 GLN A N 1
ATOM 585 C CA . GLN A 1 73 ? -6.646 -2.549 -7.279 1.00 50.91 73 GLN A CA 1
ATOM 586 C C . GLN A 1 73 ? -7.382 -1.589 -6.347 1.00 50.91 73 GLN A C 1
ATOM 588 O O . GLN A 1 73 ? -6.764 -1.003 -5.463 1.00 50.91 73 GLN A O 1
ATOM 593 N N . ASN A 1 74 ? -8.659 -1.351 -6.625 1.00 52.00 74 ASN A N 1
ATOM 594 C CA . ASN A 1 74 ? -9.525 -0.556 -5.774 1.00 52.00 74 ASN A CA 1
ATOM 595 C C . ASN A 1 74 ? -10.702 -1.446 -5.385 1.00 52.00 74 ASN A C 1
ATOM 597 O O . ASN A 1 74 ? -11.496 -1.824 -6.246 1.00 52.00 74 ASN A O 1
ATOM 601 N N . ASP A 1 75 ? -10.777 -1.778 -4.104 1.00 57.22 75 ASP A N 1
ATOM 602 C CA . ASP A 1 75 ? -11.802 -2.658 -3.549 1.00 57.22 75 ASP A CA 1
ATOM 603 C C . ASP A 1 75 ? -13.064 -1.864 -3.140 1.00 57.22 75 ASP A C 1
ATOM 605 O O . ASP A 1 75 ? -13.982 -2.410 -2.532 1.00 57.22 75 ASP A O 1
ATOM 609 N N . PHE A 1 76 ? -13.121 -0.565 -3.464 1.00 59.34 76 PHE A N 1
ATOM 610 C CA . PHE A 1 76 ? -14.259 0.308 -3.198 1.00 59.34 76 PHE A CA 1
ATOM 611 C C . PHE A 1 76 ? -15.468 -0.085 -4.050 1.00 59.34 76 PHE A C 1
ATOM 613 O O . PHE A 1 76 ? -15.518 0.155 -5.258 1.00 59.34 76 PHE A O 1
ATOM 620 N N . ASP A 1 77 ? -16.481 -0.632 -3.387 1.00 62.06 77 ASP A N 1
ATOM 621 C CA . ASP A 1 77 ? -17.820 -0.805 -3.937 1.00 62.06 77 ASP A CA 1
ATOM 622 C C . ASP A 1 77 ? -18.644 0.477 -3.692 1.00 62.06 77 ASP A C 1
ATOM 624 O O . ASP A 1 77 ? -18.959 0.778 -2.539 1.00 62.06 77 ASP A O 1
ATOM 628 N N . PRO A 1 78 ? -19.022 1.252 -4.722 1.00 58.72 78 PRO A N 1
ATOM 629 C CA . PRO A 1 78 ? -19.742 2.514 -4.540 1.00 58.72 78 PRO A CA 1
ATOM 630 C C . PRO A 1 78 ? -21.159 2.356 -3.964 1.00 58.72 78 PRO A C 1
ATOM 632 O O . PRO A 1 78 ? -21.743 3.353 -3.543 1.00 58.72 78 PRO A O 1
ATOM 635 N N . VAL A 1 79 ? -21.718 1.143 -3.955 1.00 66.75 79 VAL A N 1
ATOM 636 C CA . VAL A 1 79 ? -23.053 0.839 -3.425 1.00 66.75 79 VAL A CA 1
ATOM 637 C C . VAL A 1 79 ? -22.951 0.248 -2.022 1.00 66.75 79 VAL A C 1
ATOM 639 O O . VAL A 1 79 ? -23.637 0.716 -1.118 1.00 66.75 79 VAL A O 1
ATOM 642 N N . LEU A 1 80 ? -22.077 -0.741 -1.819 1.00 63.44 80 LEU A N 1
ATOM 643 C CA . LEU A 1 80 ? -21.974 -1.456 -0.542 1.00 63.44 80 LEU A CA 1
ATOM 644 C C . LEU A 1 80 ? -21.026 -0.788 0.455 1.00 63.44 80 LEU A C 1
ATOM 646 O O . LEU A 1 80 ? -21.268 -0.861 1.656 1.00 63.44 80 LEU A O 1
ATOM 650 N N . SER A 1 81 ? -19.976 -0.098 -0.005 1.00 61.97 81 SER A N 1
ATOM 651 C CA . SER A 1 81 ? -18.988 0.508 0.903 1.00 61.97 81 SER A CA 1
ATOM 652 C C . SER A 1 81 ? -19.594 1.542 1.857 1.00 61.97 81 SER A C 1
ATOM 654 O O . SER A 1 81 ? -19.174 1.560 3.014 1.00 61.97 81 SER A O 1
ATOM 656 N N . PRO A 1 82 ? -20.571 2.385 1.460 1.00 59.47 82 PRO A N 1
ATOM 657 C CA . PRO A 1 82 ? -21.275 3.255 2.402 1.00 59.47 82 PRO A CA 1
ATOM 658 C C . PRO A 1 82 ? -22.077 2.483 3.462 1.00 59.47 82 PRO A C 1
ATOM 660 O O . PRO A 1 82 ? -22.105 2.902 4.615 1.00 59.47 82 PRO A O 1
ATOM 663 N N . GLU A 1 83 ? -22.684 1.345 3.103 1.00 63.00 83 GLU A N 1
ATOM 664 C CA . GLU A 1 83 ? -23.460 0.505 4.030 1.00 63.00 83 GLU A CA 1
ATOM 665 C C . GLU A 1 83 ? -22.570 -0.308 4.985 1.00 63.00 83 GLU A C 1
ATOM 667 O O . GLU A 1 83 ? -22.960 -0.577 6.120 1.00 63.00 83 GLU A O 1
ATOM 672 N N . SER A 1 84 ? -21.363 -0.682 4.550 1.00 64.75 84 SER A N 1
ATOM 673 C CA . SER A 1 84 ? -20.419 -1.509 5.312 1.00 64.75 84 SER A CA 1
ATOM 674 C C . SER A 1 84 ? -19.231 -0.732 5.891 1.00 64.75 84 SER A C 1
ATOM 676 O O . SER A 1 84 ? -18.271 -1.347 6.363 1.00 64.75 84 SER A O 1
ATOM 678 N N . SER A 1 85 ? -19.244 0.603 5.830 1.00 66.88 85 SER A N 1
ATOM 679 C CA . SER A 1 85 ? -18.134 1.422 6.328 1.00 66.88 85 SER A CA 1
ATOM 680 C C . SER A 1 85 ? -17.970 1.260 7.843 1.00 66.88 85 SER A C 1
ATOM 682 O O . SER A 1 85 ? -18.956 1.308 8.580 1.00 66.88 85 SER A O 1
ATOM 684 N N . PRO A 1 86 ? -16.733 1.106 8.351 1.00 69.06 86 PRO A N 1
ATOM 685 C CA . PRO A 1 86 ? -16.514 1.056 9.785 1.00 69.06 86 PRO A CA 1
ATOM 686 C C . PRO A 1 86 ? -16.860 2.413 10.410 1.00 69.06 86 PRO A C 1
ATOM 688 O O . PRO A 1 86 ? -16.319 3.455 10.026 1.00 69.06 86 PRO A O 1
ATOM 691 N N . PHE A 1 87 ? -17.738 2.382 11.410 1.00 75.62 87 PHE A N 1
ATOM 692 C CA . PHE A 1 87 ? -18.035 3.530 12.259 1.00 75.62 87 PHE A CA 1
ATOM 693 C C . PHE A 1 87 ? -17.011 3.583 13.388 1.00 75.62 87 PHE A C 1
ATOM 695 O O . PHE A 1 87 ? -16.931 2.675 14.217 1.00 75.62 87 PHE A O 1
ATOM 702 N N . VAL A 1 88 ? -16.218 4.651 13.426 1.00 76.31 88 VAL A N 1
ATOM 703 C CA . VAL A 1 88 ? -15.167 4.821 14.428 1.00 76.31 88 VAL A CA 1
ATOM 704 C C . VAL A 1 88 ? -15.623 5.800 15.498 1.00 76.31 88 VAL A C 1
ATOM 706 O O . VAL A 1 88 ? -15.929 6.961 15.221 1.00 76.31 88 VAL A O 1
ATOM 709 N N . LEU A 1 89 ? -15.610 5.324 16.744 1.00 80.62 89 LEU A N 1
ATOM 710 C CA . LEU A 1 89 ? 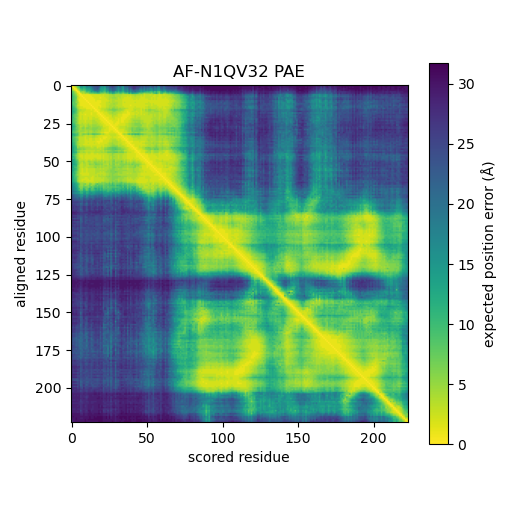-15.783 6.131 17.945 1.00 80.62 89 LEU A CA 1
ATOM 711 C C . LEU A 1 89 ? -14.458 6.162 18.713 1.00 80.62 89 LEU A C 1
ATOM 713 O O . LEU A 1 89 ? -13.939 5.118 19.107 1.00 80.62 89 LEU A O 1
ATOM 717 N N . LYS A 1 90 ? -13.906 7.358 18.935 1.00 78.50 90 LYS A N 1
ATOM 718 C CA . LYS A 1 90 ? -12.665 7.547 19.703 1.00 78.50 90 LYS A CA 1
ATOM 719 C C . LYS A 1 90 ? -12.989 7.953 21.145 1.00 78.50 90 LYS A C 1
ATOM 721 O O . LYS A 1 90 ? -13.887 8.756 21.381 1.00 78.50 90 LYS A O 1
ATOM 726 N N . SER A 1 91 ? -12.248 7.417 22.116 1.00 80.75 91 SER A N 1
ATOM 727 C CA . SER A 1 91 ? -12.369 7.776 23.535 1.00 80.75 91 SER A CA 1
ATOM 728 C C . SER A 1 91 ? -11.003 7.794 24.215 1.00 80.75 91 SER A C 1
ATOM 730 O O . SER A 1 91 ? -10.144 6.980 23.895 1.00 80.75 91 SER A O 1
ATOM 732 N N . THR A 1 92 ? -10.819 8.702 25.175 1.00 76.50 92 THR A N 1
ATOM 733 C CA . THR A 1 92 ? -9.627 8.782 26.040 1.00 76.50 92 THR A CA 1
ATOM 734 C C . THR A 1 92 ? -9.802 8.038 27.362 1.00 76.50 92 THR A C 1
ATOM 736 O O . THR A 1 92 ? -8.874 7.970 28.168 1.00 76.50 92 THR A O 1
ATOM 739 N N . LYS A 1 93 ? -10.996 7.491 27.620 1.00 82.94 93 LYS A N 1
ATOM 740 C CA . LYS A 1 93 ? -11.269 6.763 28.857 1.00 82.94 93 LYS A CA 1
ATOM 741 C C . LYS A 1 93 ? -10.426 5.495 28.901 1.00 82.94 93 LYS A C 1
ATOM 743 O O . LYS A 1 93 ? -10.482 4.675 27.988 1.00 82.94 93 LYS A O 1
ATOM 748 N N . GLN A 1 94 ? -9.699 5.311 29.999 1.00 82.12 94 GLN A N 1
ATOM 749 C CA . GLN A 1 94 ? -9.106 4.015 30.292 1.00 82.12 94 GLN A CA 1
ATOM 750 C C . GLN A 1 94 ? -10.221 3.013 30.584 1.00 82.12 94 GLN A C 1
ATOM 752 O O . GLN A 1 94 ? -11.116 3.275 31.388 1.00 82.12 94 GLN A O 1
ATOM 757 N N . VAL A 1 95 ? -10.160 1.871 29.911 1.00 87.25 95 VAL A N 1
ATOM 758 C CA . VAL A 1 95 ? -11.121 0.774 30.035 1.00 87.25 95 VAL A CA 1
ATOM 759 C C . VAL A 1 95 ? -10.395 -0.479 30.489 1.00 87.25 95 VAL A C 1
ATOM 761 O O . VAL A 1 95 ? -9.289 -0.774 30.034 1.00 87.25 95 VAL A O 1
ATOM 764 N N . SER A 1 96 ? -11.015 -1.211 31.412 1.00 90.44 96 SER A N 1
ATOM 765 C CA . SER A 1 96 ? -10.475 -2.479 31.883 1.00 90.44 96 SER A CA 1
ATOM 766 C C . SER A 1 96 ? -10.752 -3.593 30.873 1.00 90.44 96 SER A C 1
ATOM 768 O O . SER A 1 96 ? -11.734 -3.551 30.131 1.00 90.44 96 SER A O 1
ATOM 770 N N . TYR A 1 97 ? -9.928 -4.642 30.886 1.00 88.25 97 TYR A N 1
ATOM 771 C CA . TYR A 1 97 ? -10.170 -5.830 30.062 1.00 88.25 97 TYR A CA 1
ATOM 772 C C . TYR A 1 97 ? -11.543 -6.472 30.340 1.00 88.25 97 TYR A C 1
ATOM 774 O O . TYR A 1 97 ? -12.217 -6.928 29.421 1.00 88.25 97 TYR A O 1
ATOM 782 N N . GLN A 1 98 ? -11.998 -6.441 31.596 1.00 91.25 98 GLN A N 1
ATOM 783 C CA . GLN A 1 98 ? -13.309 -6.969 31.983 1.00 91.25 98 GLN A CA 1
ATOM 784 C C . GLN A 1 98 ? -14.460 -6.195 31.336 1.00 91.25 98 GLN A C 1
ATOM 786 O O . GLN A 1 98 ? -15.475 -6.787 30.985 1.00 91.25 98 GLN A O 1
ATOM 791 N N . ASP A 1 99 ? -14.315 -4.883 31.155 1.00 91.62 99 ASP A N 1
ATOM 792 C CA . ASP A 1 99 ? -15.341 -4.075 30.493 1.00 91.62 99 ASP A CA 1
ATOM 793 C C . ASP A 1 99 ? -15.359 -4.302 28.980 1.00 91.62 99 ASP A C 1
ATOM 795 O O . ASP A 1 99 ? -16.431 -4.314 28.383 1.00 91.62 99 ASP A O 1
ATOM 799 N N . ILE A 1 100 ? -14.199 -4.571 28.375 1.00 90.44 100 ILE A N 1
ATOM 800 C CA . ILE A 1 100 ? -14.085 -4.939 26.955 1.00 90.44 100 ILE A CA 1
ATOM 801 C C . ILE A 1 100 ? -14.819 -6.256 26.681 1.00 90.44 100 ILE A C 1
ATOM 803 O O . ILE A 1 100 ? -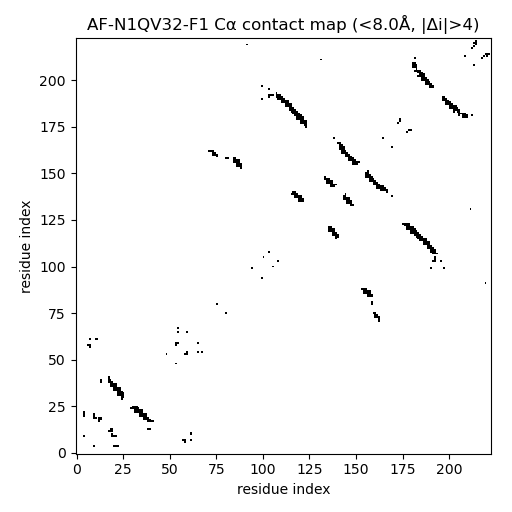15.617 -6.337 25.749 1.00 90.44 100 ILE A O 1
ATOM 807 N N . LEU A 1 101 ? -14.620 -7.268 27.530 1.00 90.38 101 LEU A N 1
ATOM 808 C CA . LEU A 1 101 ? -15.283 -8.566 27.382 1.00 90.38 101 LEU A CA 1
ATOM 809 C C . LEU A 1 101 ? -16.809 -8.506 27.523 1.00 90.38 101 LEU A C 1
ATOM 811 O O . LEU A 1 101 ? -17.488 -9.381 27.001 1.00 90.38 101 LEU A O 1
ATOM 815 N N . LYS A 1 102 ? -17.365 -7.489 28.195 1.00 92.38 102 LYS A N 1
ATOM 816 C CA . LYS A 1 102 ? -18.827 -7.307 28.286 1.00 92.38 102 LYS A CA 1
ATOM 817 C C . LYS A 1 102 ? -19.455 -6.869 26.963 1.00 92.38 102 LYS A C 1
ATOM 819 O O . LYS A 1 102 ? -20.658 -7.038 26.792 1.00 92.38 102 LYS A O 1
ATOM 824 N N . VAL A 1 103 ? -18.672 -6.257 26.076 1.00 91.31 103 VAL A N 1
ATOM 825 C CA . VAL A 1 103 ? -19.153 -5.707 24.799 1.00 91.31 103 VAL A CA 1
ATOM 826 C C . VAL A 1 103 ? -19.011 -6.718 23.663 1.00 91.31 103 VAL A C 1
ATOM 828 O O . VAL A 1 103 ? -19.798 -6.685 22.721 1.00 91.31 103 VAL A O 1
ATOM 831 N N . LEU A 1 104 ? -18.025 -7.610 23.753 1.00 92.88 104 LEU A N 1
ATOM 832 C CA . LEU A 1 104 ? -17.712 -8.575 22.704 1.00 92.88 104 LEU A CA 1
ATOM 833 C C . LEU A 1 104 ? -18.422 -9.918 22.920 1.00 92.88 104 LEU A C 1
ATOM 835 O O . LEU A 1 104 ? -18.628 -10.362 24.051 1.00 92.88 104 LEU A O 1
ATOM 839 N N . ASP A 1 105 ? -18.733 -10.614 21.829 1.00 91.44 105 ASP A N 1
ATOM 840 C CA . ASP A 1 105 ? -19.207 -12.000 21.872 1.00 91.44 105 ASP A CA 1
ATOM 841 C C . ASP A 1 105 ? -18.084 -12.934 22.349 1.00 91.44 105 ASP A C 1
ATOM 843 O O . ASP A 1 105 ? -17.203 -13.326 21.580 1.00 91.44 105 ASP A O 1
ATOM 847 N N . GLY A 1 106 ? -18.136 -13.328 23.625 1.00 88.00 106 GLY A N 1
ATOM 848 C CA . GLY A 1 106 ? -17.120 -14.166 24.269 1.00 88.00 106 GLY A CA 1
ATOM 849 C C . GLY A 1 106 ? -16.834 -15.507 23.579 1.00 88.00 106 GLY A C 1
ATOM 850 O O . GLY A 1 106 ? -15.782 -16.090 23.825 1.00 88.00 106 GLY A O 1
ATOM 851 N N . SER A 1 107 ? -17.716 -15.991 22.695 1.00 89.75 107 SER A N 1
ATOM 852 C CA . SER A 1 107 ? -17.478 -17.206 21.903 1.00 89.75 107 SER A CA 1
ATOM 853 C C . SER A 1 107 ? -16.587 -16.985 20.672 1.00 89.75 107 SER A C 1
ATOM 855 O O . SER A 1 107 ? -16.074 -17.950 20.106 1.00 89.75 107 SER A O 1
ATOM 857 N N . LYS A 1 108 ? -16.396 -15.726 20.258 1.00 90.31 108 LYS A N 1
ATOM 858 C CA . LYS A 1 108 ? -15.679 -15.324 19.036 1.00 90.31 108 LYS A CA 1
ATOM 859 C C . LYS A 1 108 ? -14.528 -14.357 19.281 1.00 90.31 108 LYS A C 1
ATOM 861 O O . LYS A 1 108 ? -13.807 -14.048 18.335 1.00 90.31 108 LYS A O 1
ATOM 866 N N . VAL A 1 109 ? -14.363 -13.879 20.516 1.00 91.62 109 VAL A N 1
ATOM 867 C CA . VAL A 1 109 ? -13.300 -12.936 20.873 1.00 91.62 109 VAL A CA 1
ATOM 868 C C . VAL A 1 109 ? -11.941 -13.472 20.447 1.00 91.62 109 VAL A C 1
ATOM 870 O O . VAL A 1 109 ? -11.521 -14.559 20.847 1.00 91.62 109 VAL A O 1
ATOM 873 N N . CYS A 1 110 ? -11.212 -12.650 19.705 1.00 92.31 110 CYS A N 1
ATOM 874 C CA . CYS A 1 110 ? -9.785 -12.812 19.510 1.00 92.31 110 CYS A CA 1
ATOM 875 C C . CYS A 1 110 ? -9.055 -11.512 19.848 1.00 92.31 110 CYS A C 1
ATOM 877 O O . CYS A 1 110 ? -9.612 -10.413 19.760 1.00 92.31 110 CYS A O 1
ATOM 879 N N . SER A 1 111 ? -7.795 -11.652 20.259 1.00 93.19 111 SER A N 1
ATOM 880 C CA . SER A 1 111 ? -6.920 -10.525 20.555 1.00 93.19 111 SER A CA 1
ATOM 881 C C . SER A 1 111 ? -5.634 -10.614 19.753 1.00 93.19 111 SER A C 1
ATOM 883 O O . SER A 1 111 ? -5.064 -11.696 19.614 1.00 93.19 111 SER A O 1
ATOM 885 N N . SER A 1 112 ? -5.135 -9.478 19.284 1.00 93.25 112 SER A N 1
ATOM 886 C CA . SER A 1 112 ? -3.825 -9.386 18.642 1.00 93.25 112 SER A CA 1
ATOM 887 C C . SER A 1 112 ? -3.100 -8.119 19.072 1.00 93.25 112 SER A C 1
ATOM 889 O O . SER A 1 112 ? -3.721 -7.162 19.528 1.00 93.25 112 SER A O 1
ATOM 891 N N . VAL A 1 113 ? -1.778 -8.123 18.937 1.00 90.25 113 VAL A N 1
ATOM 892 C CA . VAL A 1 113 ? -0.958 -6.921 19.095 1.00 90.25 113 VAL A CA 1
ATOM 893 C C . VAL A 1 113 ? -0.442 -6.548 17.720 1.00 90.25 113 VAL A C 1
ATOM 895 O O . VAL A 1 113 ? 0.102 -7.398 17.015 1.00 90.25 113 VAL A O 1
ATOM 898 N N . GLN A 1 114 ? -0.626 -5.292 17.338 1.00 85.56 114 GLN A N 1
ATOM 899 C CA . GLN A 1 114 ? -0.138 -4.762 16.073 1.00 85.56 114 GLN A CA 1
ATOM 900 C C . GLN A 1 114 ? 0.631 -3.473 16.311 1.00 85.56 114 GLN A C 1
ATOM 902 O O . GLN A 1 114 ? 0.268 -2.667 17.167 1.00 85.56 114 GLN A O 1
ATOM 907 N N . ASN A 1 115 ? 1.694 -3.293 15.536 1.00 82.31 115 ASN A N 1
ATOM 908 C CA . ASN A 1 115 ? 2.465 -2.062 15.505 1.00 82.31 115 ASN A CA 1
ATOM 909 C C . ASN A 1 115 ? 2.208 -1.367 14.171 1.00 82.31 115 ASN A C 1
ATOM 911 O O . ASN A 1 115 ? 2.147 -2.021 13.130 1.00 82.31 115 ASN A O 1
ATOM 915 N N . PHE A 1 116 ? 2.079 -0.050 14.226 1.00 75.88 116 PHE A N 1
ATOM 916 C CA . PHE A 1 116 ? 1.759 0.812 13.102 1.00 75.88 116 PHE A CA 1
ATOM 917 C C . PHE A 1 116 ? 2.860 1.851 12.944 1.00 75.88 116 PHE A C 1
ATOM 919 O O . PHE A 1 116 ? 3.343 2.415 13.931 1.00 75.88 116 PHE A O 1
ATOM 926 N N . THR A 1 117 ? 3.224 2.101 11.692 1.00 76.12 117 THR A N 1
ATOM 927 C CA . THR A 1 117 ? 4.119 3.185 11.306 1.00 76.12 117 THR A CA 1
ATOM 928 C C . THR A 1 117 ? 3.456 3.951 10.177 1.00 76.12 117 THR A C 1
ATOM 930 O O . THR A 1 117 ? 3.403 3.463 9.046 1.00 76.12 117 THR A O 1
ATOM 933 N N . ASP A 1 118 ? 2.973 5.145 10.501 1.00 75.00 118 ASP A N 1
ATOM 934 C CA . ASP A 1 118 ? 2.231 5.995 9.579 1.00 75.00 118 ASP A CA 1
ATOM 935 C C . ASP A 1 118 ? 3.046 7.238 9.231 1.00 75.00 118 ASP A C 1
ATOM 937 O O . ASP A 1 118 ? 3.535 7.964 10.102 1.00 75.00 118 ASP A O 1
ATOM 941 N N . VAL A 1 119 ? 3.162 7.509 7.935 1.00 75.31 119 VAL A N 1
ATOM 942 C CA . VAL A 1 119 ? 3.757 8.726 7.389 1.00 75.31 119 VAL A CA 1
ATOM 943 C C . VAL A 1 119 ? 2.665 9.542 6.719 1.00 75.31 119 VAL A C 1
ATOM 945 O O . VAL A 1 119 ? 1.968 9.070 5.824 1.00 75.31 119 VAL A O 1
ATOM 948 N N . TYR A 1 120 ? 2.537 10.798 7.127 1.00 74.62 120 TYR A N 1
ATOM 949 C CA . TYR A 1 120 ? 1.562 11.720 6.561 1.00 74.62 120 TYR A CA 1
ATOM 950 C C . TYR A 1 120 ? 2.239 12.582 5.511 1.00 74.62 120 TYR A C 1
ATOM 952 O O . TYR A 1 120 ? 3.240 13.244 5.804 1.00 74.62 120 TYR A O 1
ATOM 960 N N . LEU A 1 121 ? 1.688 12.591 4.297 1.00 75.38 121 LEU A N 1
ATOM 961 C CA . LEU A 1 121 ? 2.203 13.398 3.196 1.00 75.38 121 LEU A CA 1
ATOM 962 C C . LEU A 1 121 ? 1.282 14.583 2.894 1.00 75.38 121 LEU A C 1
ATOM 964 O O . LEU A 1 121 ? 0.077 14.428 2.692 1.00 75.38 121 LEU A O 1
ATOM 968 N N . ARG A 1 122 ? 1.877 15.770 2.788 1.00 76.31 122 ARG A N 1
ATOM 969 C CA . ARG A 1 122 ? 1.244 16.970 2.240 1.00 76.31 122 ARG A CA 1
ATOM 970 C C . ARG A 1 122 ? 1.463 17.031 0.732 1.00 76.31 122 ARG A C 1
ATOM 972 O O . ARG A 1 122 ? 2.570 16.793 0.251 1.00 76.31 122 ARG A O 1
ATOM 979 N N . LEU A 1 123 ? 0.414 17.420 0.011 1.00 76.31 123 LEU A N 1
ATOM 980 C CA . LEU A 1 123 ? 0.445 17.686 -1.426 1.00 76.31 123 LEU A CA 1
ATOM 981 C C . LEU A 1 123 ? 1.326 18.906 -1.776 1.00 76.31 123 LEU A C 1
ATOM 983 O O . LEU A 1 123 ? 1.301 19.913 -1.060 1.00 76.31 123 LEU A O 1
ATOM 987 N N . PRO A 1 124 ? 2.059 18.867 -2.903 1.00 77.69 124 PRO A N 1
ATOM 988 C CA . PRO A 1 124 ? 2.804 20.023 -3.390 1.00 77.69 124 PRO A CA 1
ATOM 989 C C . PRO A 1 124 ? 1.865 21.202 -3.689 1.00 77.69 124 PRO A C 1
ATOM 991 O O . PRO A 1 124 ? 0.805 21.029 -4.286 1.00 77.69 124 PRO A O 1
ATOM 994 N N . GLY A 1 125 ? 2.266 22.415 -3.297 1.00 73.44 125 GLY A N 1
ATOM 995 C CA . GLY A 1 125 ? 1.526 23.651 -3.589 1.00 73.44 125 GLY A CA 1
ATOM 996 C C . GLY A 1 125 ? 0.479 24.069 -2.550 1.00 73.44 125 GLY A C 1
ATOM 997 O O . GLY A 1 125 ? -0.055 25.170 -2.663 1.00 73.44 125 GLY A O 1
ATOM 998 N N . ILE A 1 126 ? 0.219 23.260 -1.515 1.00 70.12 126 ILE A N 1
ATOM 999 C CA . ILE A 1 126 ? -0.651 23.659 -0.398 1.00 70.12 126 ILE A CA 1
ATOM 1000 C C . ILE A 1 126 ? 0.173 24.446 0.641 1.00 70.12 126 ILE A C 1
ATOM 1002 O O . ILE A 1 126 ? 1.153 23.906 1.164 1.00 70.12 126 ILE A O 1
ATOM 1006 N N . PRO A 1 127 ? -0.182 25.708 0.959 1.00 64.50 127 PRO A N 1
ATOM 1007 C CA . PRO A 1 127 ? 0.548 26.506 1.939 1.00 64.50 127 PRO A CA 1
ATOM 1008 C C . PRO A 1 127 ? 0.425 25.916 3.350 1.00 64.50 127 PRO A C 1
ATOM 1010 O O . PRO A 1 127 ? -0.648 25.483 3.764 1.00 64.50 127 PRO A O 1
ATOM 1013 N N . SER A 1 128 ? 1.512 25.981 4.125 1.00 59.25 128 SER A N 1
ATOM 1014 C CA . SER A 1 128 ? 1.604 25.503 5.520 1.00 59.25 128 SER A CA 1
ATOM 1015 C C . SER A 1 128 ? 0.602 26.147 6.485 1.00 59.25 128 SER A C 1
ATOM 1017 O O . SER A 1 128 ? 0.365 25.643 7.577 1.00 59.25 128 SER A O 1
ATOM 1019 N N . ASN A 1 129 ? 0.033 27.280 6.083 1.00 55.53 129 ASN A N 1
ATOM 1020 C CA . ASN A 1 129 ? -0.813 28.152 6.890 1.00 55.53 129 ASN A CA 1
ATOM 1021 C C . ASN A 1 129 ? -2.302 27.841 6.668 1.00 55.53 129 ASN A C 1
ATOM 1023 O O . ASN A 1 129 ? -3.158 28.411 7.341 1.00 55.53 129 ASN A O 1
ATOM 1027 N N . GLY A 1 130 ? -2.608 27.004 5.671 1.00 48.16 130 GLY A N 1
ATOM 1028 C CA . GLY A 1 130 ? -3.964 26.597 5.355 1.00 48.16 130 GLY A CA 1
ATOM 1029 C C . GLY A 1 130 ? -4.505 25.697 6.454 1.00 48.16 130 GLY A C 1
ATOM 1030 O O . GLY A 1 130 ? -3.841 24.753 6.885 1.00 48.16 130 GLY A O 1
ATOM 1031 N N . GLN A 1 131 ? -5.731 25.981 6.886 1.00 47.00 131 GLN A N 1
ATOM 1032 C CA . GLN A 1 131 ? -6.586 25.004 7.547 1.00 47.00 131 GLN A CA 1
ATOM 1033 C C . GLN A 1 131 ? -6.478 23.705 6.734 1.00 47.00 131 GLN A C 1
ATOM 1035 O O . GLN A 1 131 ? -6.752 23.728 5.532 1.00 47.00 131 GLN A O 1
ATOM 1040 N N . LEU A 1 132 ? -5.954 22.633 7.344 1.00 47.03 132 LEU A N 1
ATOM 1041 C CA . LEU A 1 132 ? -5.741 21.341 6.685 1.00 47.03 132 LEU A CA 1
ATOM 1042 C C . LEU A 1 132 ? -7.085 20.888 6.107 1.00 47.03 132 LEU A C 1
ATOM 1044 O O . LEU A 1 132 ? -7.946 20.397 6.829 1.00 47.03 132 LEU A O 1
ATOM 1048 N N . THR A 1 133 ? -7.294 21.142 4.822 1.00 42.78 133 THR A N 1
ATOM 1049 C CA . THR A 1 133 ? -8.555 20.892 4.136 1.00 42.78 133 THR A CA 1
ATOM 1050 C C . THR A 1 133 ? -8.529 19.445 3.672 1.00 42.78 133 THR A C 1
ATOM 1052 O O . THR A 1 133 ? -7.883 19.107 2.688 1.00 42.78 133 THR A O 1
ATOM 1055 N N . GLU A 1 134 ? -9.166 18.597 4.482 1.00 46.44 134 GLU A N 1
ATOM 1056 C CA . GLU A 1 134 ? -9.886 17.352 4.153 1.00 46.44 134 GLU A CA 1
ATOM 1057 C C . GLU A 1 134 ? -9.202 16.209 3.384 1.00 46.44 134 GLU A C 1
ATOM 1059 O O . GLU A 1 134 ? -9.774 15.123 3.333 1.00 46.44 134 GLU A O 1
ATOM 1064 N N . VAL A 1 135 ? -7.990 16.363 2.850 1.00 46.12 135 VAL A N 1
ATOM 1065 C CA . VAL A 1 135 ? -7.337 15.310 2.058 1.00 46.12 135 VAL A CA 1
ATOM 1066 C C . VAL A 1 135 ? -5.978 14.964 2.656 1.00 46.12 135 VAL A C 1
ATOM 1068 O O . VAL A 1 135 ? -4.960 15.584 2.344 1.00 46.12 135 VAL A O 1
ATOM 1071 N N . GLN A 1 136 ? -5.967 13.973 3.549 1.00 53.53 136 GLN A N 1
ATOM 1072 C CA . GLN A 1 136 ? -4.744 13.443 4.152 1.00 53.53 136 GLN A CA 1
ATOM 1073 C C . GLN A 1 136 ? -4.386 12.096 3.524 1.00 53.53 136 GLN A C 1
ATOM 1075 O O . GLN A 1 136 ? -5.151 11.132 3.585 1.00 53.53 136 GLN A O 1
ATOM 1080 N N . TRP A 1 137 ? -3.197 12.044 2.925 1.00 50.09 137 TRP A N 1
ATOM 1081 C CA . TRP A 1 137 ? -2.595 10.808 2.441 1.00 50.09 137 TRP A CA 1
ATOM 1082 C C . TRP A 1 137 ? -1.912 10.122 3.616 1.00 50.09 137 TRP A C 1
ATOM 1084 O O . TRP A 1 137 ? -0.953 10.660 4.178 1.00 50.09 137 TRP A O 1
ATOM 1094 N N . HIS A 1 138 ? -2.409 8.944 3.971 1.00 56.56 138 HIS A N 1
ATOM 1095 C CA . HIS A 1 138 ? -1.760 8.060 4.923 1.00 56.56 138 HIS A CA 1
ATOM 1096 C C . HIS A 1 138 ? -0.850 7.125 4.135 1.00 56.56 138 HIS A C 1
ATOM 1098 O O . HIS A 1 138 ? -1.296 6.453 3.212 1.00 56.56 138 HIS A O 1
ATOM 1104 N N . VAL A 1 139 ? 0.435 7.094 4.458 1.00 52.25 139 VAL A N 1
ATOM 1105 C CA . VAL A 1 139 ? 1.378 6.128 3.897 1.00 52.25 139 VAL A CA 1
ATOM 1106 C C . VAL A 1 139 ? 1.827 5.221 5.026 1.00 52.25 139 VAL A C 1
ATOM 1108 O O . VAL A 1 139 ? 2.542 5.664 5.920 1.00 52.25 139 VAL A O 1
ATOM 1111 N N . THR A 1 140 ? 1.443 3.953 4.974 1.00 55.31 140 THR A N 1
ATOM 1112 C CA . THR A 1 140 ? 2.125 2.907 5.731 1.00 55.31 140 THR A CA 1
ATOM 1113 C C . THR A 1 140 ? 3.308 2.381 4.911 1.00 55.31 140 THR A C 1
ATOM 1115 O O . THR A 1 140 ? 3.420 2.627 3.707 1.00 55.31 140 THR A O 1
ATOM 1118 N N . ILE A 1 141 ? 4.218 1.640 5.549 1.00 51.12 141 ILE A N 1
ATOM 1119 C CA . ILE A 1 141 ? 5.426 1.076 4.911 1.00 51.12 141 ILE A CA 1
ATOM 1120 C C . ILE A 1 141 ? 5.098 0.214 3.670 1.00 51.12 141 ILE A C 1
ATOM 1122 O O . ILE A 1 141 ? 5.956 0.049 2.800 1.00 51.12 141 ILE A O 1
ATOM 1126 N N . SER A 1 142 ? 3.867 -0.295 3.553 1.00 54.09 142 SER A N 1
ATOM 1127 C CA . SER A 1 142 ? 3.415 -1.133 2.437 1.00 54.09 142 SER A CA 1
ATOM 1128 C C . SER A 1 142 ? 2.151 -0.647 1.731 1.00 54.09 142 SER A C 1
ATOM 1130 O O . SER A 1 142 ? 1.847 -1.178 0.666 1.00 54.09 142 SER A O 1
ATOM 1132 N N . SER A 1 143 ? 1.423 0.338 2.265 1.00 61.41 143 SER A N 1
ATOM 1133 C CA . SER A 1 143 ? 0.178 0.812 1.657 1.00 61.41 143 SER A CA 1
ATOM 1134 C C . SER A 1 143 ? 0.030 2.333 1.643 1.00 61.41 143 SER A C 1
ATOM 1136 O O . SER A 1 143 ? 0.460 3.040 2.549 1.00 61.41 143 SER A O 1
ATOM 1138 N N . LEU A 1 144 ? -0.591 2.850 0.588 1.00 64.06 144 LEU A N 1
ATOM 1139 C CA . LEU A 1 144 ? -1.098 4.212 0.507 1.00 64.06 144 LEU A CA 1
ATOM 1140 C C . LEU A 1 144 ? -2.593 4.154 0.791 1.00 64.06 144 LEU A C 1
ATOM 1142 O O . LEU A 1 144 ? -3.332 3.536 0.035 1.00 64.06 144 LEU A O 1
ATOM 1146 N N . LEU A 1 145 ? -3.028 4.810 1.854 1.00 64.75 145 LEU A N 1
ATOM 1147 C CA . LEU A 1 145 ? -4.417 4.885 2.261 1.00 64.75 145 LEU A CA 1
ATOM 1148 C C . LEU A 1 145 ? -4.937 6.312 2.054 1.00 64.75 145 LEU A C 1
ATOM 1150 O O . LEU A 1 145 ? -4.403 7.295 2.583 1.00 64.75 145 LEU A O 1
ATOM 1154 N N . PHE A 1 146 ? -6.016 6.418 1.288 1.00 61.84 146 PHE A N 1
ATOM 1155 C CA . PHE A 1 146 ? -6.792 7.644 1.169 1.00 61.84 146 PHE A CA 1
ATOM 1156 C C . PHE A 1 146 ? -7.910 7.623 2.213 1.00 61.84 146 PHE A C 1
ATOM 1158 O O . PHE A 1 146 ? -8.752 6.724 2.195 1.00 61.84 146 PHE A O 1
ATOM 1165 N N . ILE A 1 147 ? -7.920 8.603 3.124 1.00 58.50 147 ILE A N 1
ATOM 1166 C CA . ILE A 1 147 ? -9.012 8.769 4.091 1.00 58.50 147 ILE A CA 1
ATOM 1167 C C . ILE A 1 147 ? -9.629 10.145 3.901 1.00 58.50 147 ILE A C 1
ATOM 1169 O O . ILE A 1 147 ? -8.987 11.162 4.165 1.00 58.50 147 ILE A O 1
ATOM 1173 N N . GLN A 1 148 ? -10.904 10.155 3.526 1.00 59.66 148 GLN A N 1
ATOM 1174 C CA . GLN A 1 148 ? -11.761 11.326 3.642 1.00 59.66 148 GLN A CA 1
ATOM 1175 C C . GLN A 1 148 ? -12.819 11.023 4.710 1.00 59.66 148 GLN A C 1
ATOM 1177 O O . GLN A 1 148 ? -13.819 10.367 4.415 1.00 59.66 148 GLN A O 1
ATOM 1182 N N . PRO A 1 149 ? -12.579 11.400 5.979 1.00 62.78 149 PRO A N 1
ATOM 1183 C CA . PRO A 1 149 ? -13.502 11.075 7.054 1.00 62.78 149 PRO A CA 1
ATOM 1184 C C . PRO A 1 149 ? -14.782 11.901 6.918 1.00 62.78 149 PRO A C 1
ATOM 1186 O O . PRO A 1 149 ? -14.727 13.121 6.771 1.00 62.78 149 PRO A O 1
ATOM 1189 N N . ILE A 1 150 ? -15.933 11.249 7.045 1.00 68.38 150 ILE A N 1
ATOM 1190 C CA . ILE A 1 150 ? -17.236 11.911 7.141 1.00 68.38 150 ILE A CA 1
ATOM 1191 C C . ILE A 1 150 ? -17.632 11.921 8.619 1.00 68.38 150 ILE A C 1
ATOM 1193 O O . ILE A 1 150 ? -17.519 10.902 9.302 1.00 68.38 150 ILE A O 1
ATOM 1197 N N . ARG A 1 151 ? -18.054 13.074 9.148 1.00 69.69 151 ARG A N 1
ATOM 1198 C CA . ARG A 1 151 ? -18.510 13.190 10.541 1.00 69.69 151 ARG A CA 1
ATOM 1199 C C . ARG A 1 151 ? -20.031 13.188 10.602 1.00 69.69 151 ARG A C 1
ATOM 1201 O O . ARG A 1 151 ? -20.669 14.023 9.970 1.00 69.69 151 ARG A O 1
ATOM 1208 N N . GLU A 1 152 ? -20.584 12.306 11.425 1.00 70.12 152 GLU A N 1
ATOM 1209 C CA . GLU A 1 152 ? -22.011 12.256 11.740 1.00 70.12 152 GLU A CA 1
ATOM 1210 C C . GLU A 1 152 ? -22.186 12.207 13.266 1.00 70.12 152 GLU A C 1
ATOM 1212 O O . GLU A 1 152 ? -21.983 11.182 13.919 1.00 70.12 152 GLU A O 1
ATOM 1217 N N . GLY A 1 153 ? -22.495 13.359 13.870 1.00 77.62 153 GLY A N 1
ATOM 1218 C CA . GLY A 1 153 ? -22.534 13.500 15.327 1.00 77.62 153 GLY A CA 1
ATOM 1219 C C . GLY A 1 153 ? -21.184 13.165 15.978 1.00 77.62 153 GLY A C 1
ATOM 1220 O O . GLY A 1 153 ? -20.173 13.796 15.677 1.00 77.62 153 GLY A O 1
ATOM 1221 N N . ASN A 1 154 ? -21.174 12.166 16.869 1.00 75.31 154 ASN A N 1
ATOM 1222 C CA . ASN A 1 154 ? -19.965 11.683 17.557 1.00 75.31 154 ASN A CA 1
ATOM 1223 C C . ASN A 1 154 ? -19.213 10.589 16.779 1.00 75.31 154 ASN A C 1
ATOM 1225 O O . ASN A 1 154 ? -18.201 10.080 17.266 1.00 75.31 154 ASN A O 1
ATOM 1229 N N . PHE A 1 155 ? -19.713 10.193 15.609 1.00 68.62 155 PHE A N 1
ATOM 1230 C CA . PHE A 1 155 ? -19.132 9.126 14.808 1.00 68.62 155 PHE A CA 1
ATOM 1231 C C . PHE A 1 155 ? -18.283 9.691 13.676 1.00 68.62 155 PHE A C 1
ATOM 1233 O O . PHE A 1 155 ? -18.628 10.685 13.032 1.00 68.62 155 PHE A O 1
ATOM 1240 N N . ILE A 1 156 ? -17.163 9.016 13.428 1.00 67.88 156 ILE A N 1
ATOM 1241 C CA . ILE A 1 156 ? -16.330 9.229 12.252 1.00 67.88 156 ILE A CA 1
ATOM 1242 C C . ILE A 1 156 ? -16.555 8.031 11.332 1.00 67.88 156 ILE A C 1
ATOM 1244 O O . ILE A 1 156 ? -16.166 6.910 11.659 1.00 67.88 156 ILE A O 1
ATOM 1248 N N . ILE A 1 157 ? -17.179 8.271 10.186 1.00 69.12 157 ILE A N 1
ATOM 1249 C CA . ILE A 1 157 ? -17.310 7.293 9.110 1.00 69.12 157 ILE A CA 1
ATOM 1250 C C . ILE A 1 157 ? -16.027 7.378 8.288 1.00 69.12 157 ILE A C 1
ATOM 1252 O O . ILE A 1 157 ? -15.658 8.449 7.797 1.00 69.12 157 ILE A O 1
ATOM 1256 N N . GLN A 1 158 ? -15.313 6.261 8.183 1.00 63.94 158 GLN A N 1
ATOM 1257 C CA . GLN A 1 158 ? -14.028 6.198 7.492 1.00 63.94 158 GLN A CA 1
ATOM 1258 C C . GLN A 1 158 ? -14.124 5.276 6.275 1.00 63.94 158 GLN A C 1
ATOM 1260 O O . GLN A 1 158 ? -13.751 4.106 6.383 1.00 63.94 158 GLN A O 1
ATOM 1265 N N . PRO A 1 159 ? -14.593 5.777 5.117 1.00 62.66 159 PRO A N 1
ATOM 1266 C CA . PRO A 1 159 ? -14.388 5.069 3.865 1.00 62.66 159 PRO A CA 1
ATOM 1267 C C . PRO A 1 159 ? -12.879 4.996 3.604 1.00 62.66 159 PRO A C 1
ATOM 1269 O O . PRO A 1 159 ? -12.167 6.000 3.706 1.00 62.66 159 PRO A O 1
ATOM 1272 N N . LYS A 1 160 ? -12.386 3.791 3.329 1.00 63.75 160 LYS A N 1
ATOM 1273 C CA . LYS A 1 160 ? -10.963 3.514 3.126 1.00 63.75 160 LYS A CA 1
ATOM 1274 C C . LYS A 1 160 ? -10.738 3.062 1.695 1.00 63.75 160 LYS A C 1
ATOM 1276 O O . LYS A 1 160 ? -11.490 2.236 1.186 1.00 63.75 160 LYS A O 1
ATOM 1281 N N . VAL A 1 161 ? -9.697 3.604 1.073 1.00 61.44 161 VAL A N 1
ATOM 1282 C CA . VAL A 1 161 ? -9.149 3.080 -0.179 1.00 61.44 161 VAL A CA 1
ATOM 1283 C C . VAL A 1 161 ? -7.667 2.835 0.043 1.00 61.44 161 VAL A C 1
ATOM 1285 O O . VAL A 1 161 ? -6.897 3.790 0.173 1.00 61.44 161 VAL A O 1
ATOM 1288 N N . ASP A 1 162 ? -7.301 1.561 0.119 1.00 62.16 162 ASP A N 1
ATOM 1289 C CA . ASP A 1 162 ? -5.938 1.094 0.340 1.00 62.16 162 ASP A CA 1
ATOM 1290 C C . ASP A 1 162 ? -5.294 0.689 -0.990 1.00 62.16 162 ASP A C 1
ATOM 1292 O O . ASP A 1 162 ? -5.895 -0.008 -1.806 1.00 62.16 162 ASP A O 1
ATOM 1296 N N . PHE A 1 163 ? -4.049 1.105 -1.202 1.00 64.69 163 PHE A N 1
ATOM 1297 C CA . PHE A 1 163 ? -3.231 0.679 -2.332 1.00 64.69 163 PHE A CA 1
ATOM 1298 C C . PHE A 1 163 ? -1.939 0.069 -1.822 1.00 64.69 163 PHE A C 1
ATOM 1300 O O . PHE A 1 163 ? -1.200 0.747 -1.115 1.00 64.69 163 PHE A O 1
ATOM 1307 N N . ASP A 1 164 ? -1.596 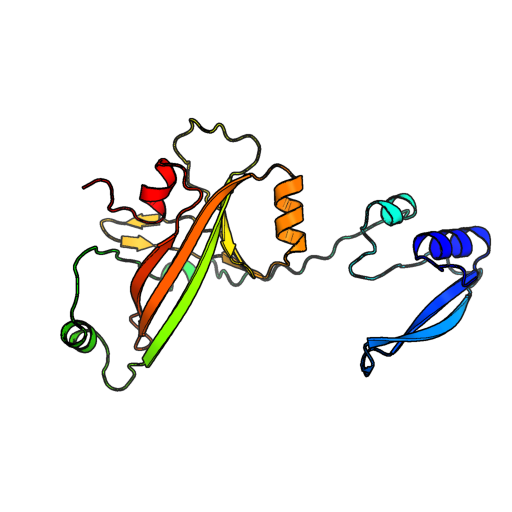-1.142 -2.247 1.00 67.19 164 ASP A N 1
ATOM 1308 C CA . ASP A 1 164 ? -0.256 -1.670 -2.001 1.00 67.19 164 ASP A CA 1
ATOM 1309 C C . ASP A 1 164 ? 0.777 -0.859 -2.794 1.00 67.19 164 ASP A C 1
ATOM 1311 O O . ASP A 1 164 ? 0.698 -0.736 -4.023 1.00 67.19 164 ASP A O 1
ATOM 1315 N N . ILE A 1 165 ? 1.764 -0.290 -2.100 1.00 66.31 165 ILE A N 1
ATOM 1316 C CA . ILE A 1 165 ? 2.808 0.526 -2.719 1.00 66.31 165 ILE A CA 1
ATOM 1317 C C . ILE A 1 165 ? 4.211 0.048 -2.354 1.00 66.31 165 ILE A C 1
ATOM 1319 O O . ILE A 1 165 ? 4.487 -0.457 -1.272 1.00 66.31 165 ILE A O 1
ATOM 1323 N N . SER A 1 166 ? 5.142 0.258 -3.284 1.00 71.81 166 SER A N 1
ATOM 1324 C CA . SER A 1 166 ? 6.563 -0.002 -3.057 1.00 71.81 166 SER A CA 1
ATOM 1325 C C . SER A 1 166 ? 7.254 1.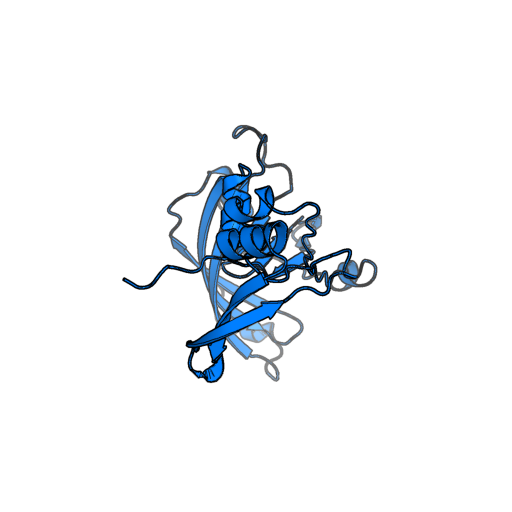182 -2.369 1.00 71.81 166 SER A C 1
ATOM 1327 O O . SER A 1 166 ? 6.864 2.337 -2.561 1.00 71.81 166 SER A O 1
ATOM 1329 N N . ALA A 1 167 ? 8.382 0.935 -1.696 1.00 70.56 167 ALA A N 1
ATOM 1330 C CA . ALA A 1 167 ? 9.248 2.004 -1.184 1.00 70.56 167 ALA A CA 1
ATOM 1331 C C . ALA A 1 167 ? 9.701 2.988 -2.288 1.00 70.56 167 ALA A C 1
ATOM 1333 O O . ALA A 1 167 ? 9.843 4.189 -2.048 1.00 70.56 167 ALA A O 1
ATOM 1334 N N . SER A 1 168 ? 9.877 2.511 -3.528 1.00 71.81 168 SER A N 1
ATOM 1335 C CA . SER A 1 168 ? 10.168 3.376 -4.680 1.00 71.81 168 SER A CA 1
ATOM 1336 C C . SER A 1 168 ? 9.016 4.309 -5.047 1.00 71.81 168 SER A C 1
ATOM 1338 O O . SER A 1 168 ? 9.274 5.423 -5.503 1.00 71.81 168 SER A O 1
ATOM 1340 N N . THR A 1 169 ? 7.767 3.894 -4.823 1.00 75.69 169 THR A N 1
ATOM 1341 C CA . THR A 1 169 ? 6.584 4.741 -5.024 1.00 75.69 169 THR A CA 1
ATOM 1342 C C . THR A 1 169 ? 6.596 5.896 -4.027 1.00 75.69 169 THR A C 1
ATOM 1344 O O . THR A 1 169 ? 6.473 7.048 -4.439 1.00 75.69 169 THR A O 1
ATOM 1347 N N . VAL A 1 170 ? 6.859 5.614 -2.744 1.00 75.12 170 VAL A N 1
ATOM 1348 C CA . VAL A 1 170 ? 7.004 6.646 -1.699 1.00 75.12 170 VAL A CA 1
ATOM 1349 C C . VAL A 1 170 ? 8.118 7.633 -2.056 1.00 75.12 170 VAL A C 1
ATOM 1351 O O . VAL A 1 170 ? 7.904 8.844 -2.061 1.00 75.12 170 VAL A O 1
ATOM 1354 N N . ALA A 1 171 ? 9.295 7.134 -2.446 1.00 73.88 171 ALA A N 1
ATOM 1355 C CA . ALA A 1 171 ? 10.406 7.983 -2.879 1.00 73.88 171 ALA A CA 1
ATOM 1356 C C . ALA A 1 171 ? 10.059 8.830 -4.120 1.00 73.88 171 ALA A C 1
ATOM 1358 O O . ALA A 1 171 ? 10.542 9.956 -4.264 1.00 73.88 171 ALA A O 1
ATOM 1359 N N . GLY A 1 172 ? 9.227 8.298 -5.019 1.00 79.56 172 GLY A N 1
ATOM 1360 C CA . GLY A 1 172 ? 8.684 9.018 -6.168 1.00 79.56 172 GLY A CA 1
ATOM 1361 C C . GLY A 1 172 ? 7.798 10.192 -5.757 1.00 79.56 172 GLY A C 1
ATOM 1362 O O . GLY A 1 172 ? 8.010 11.297 -6.252 1.00 79.56 172 GLY A O 1
ATOM 1363 N N . LEU A 1 173 ? 6.874 9.987 -4.812 1.00 80.44 173 LEU A N 1
ATOM 1364 C CA . LEU A 1 173 ? 6.013 11.051 -4.279 1.00 80.44 173 LEU A CA 1
ATOM 1365 C C . LEU A 1 173 ? 6.845 12.190 -3.676 1.00 80.44 173 LEU A C 1
ATOM 1367 O O . LEU A 1 173 ? 6.638 13.353 -4.020 1.00 80.44 173 LEU A O 1
ATOM 1371 N N . LEU A 1 174 ? 7.854 11.868 -2.865 1.00 80.75 174 LEU A N 1
ATOM 1372 C CA . LEU A 1 174 ? 8.738 12.880 -2.275 1.00 80.75 174 LEU A CA 1
ATOM 1373 C C . LEU A 1 174 ? 9.469 13.710 -3.346 1.00 80.75 174 LEU A C 1
ATOM 1375 O O . LEU A 1 174 ? 9.554 14.932 -3.242 1.00 80.75 174 LEU A O 1
ATOM 1379 N N . LYS A 1 175 ? 9.943 13.075 -4.428 1.00 78.12 175 LYS A N 1
ATOM 1380 C CA . LYS A 1 175 ? 10.574 13.779 -5.563 1.00 78.12 175 LYS A CA 1
ATOM 1381 C C . LYS A 1 175 ? 9.608 14.676 -6.336 1.00 78.12 175 LYS A C 1
ATOM 1383 O O . LYS A 1 175 ? 10.048 15.658 -6.924 1.00 78.12 175 LYS A O 1
ATOM 1388 N N . LEU A 1 176 ? 8.320 14.342 -6.347 1.00 81.12 176 LEU A N 1
ATOM 1389 C CA . LEU A 1 176 ? 7.266 15.147 -6.970 1.00 81.12 176 LEU A CA 1
ATOM 1390 C C . LEU A 1 176 ? 6.828 16.335 -6.096 1.00 81.12 176 LEU A C 1
ATOM 1392 O O . LEU A 1 176 ? 5.932 17.078 -6.487 1.00 81.12 176 LEU A O 1
ATOM 1396 N N . GLY A 1 177 ? 7.465 16.538 -4.939 1.00 79.50 177 GLY A N 1
ATOM 1397 C CA . GLY A 1 177 ? 7.217 17.678 -4.061 1.00 79.50 177 GLY A CA 1
ATOM 1398 C C . GLY A 1 177 ? 6.208 17.407 -2.948 1.00 79.50 177 GLY A C 1
ATOM 1399 O O . GLY A 1 177 ? 5.836 18.344 -2.244 1.00 79.50 177 GLY A O 1
ATOM 1400 N N . TYR A 1 178 ? 5.785 16.153 -2.758 1.00 82.25 178 TYR A N 1
ATOM 1401 C CA . TYR A 1 178 ? 5.046 15.780 -1.556 1.00 82.25 178 TYR A CA 1
ATOM 1402 C C . TYR A 1 178 ? 5.972 15.889 -0.344 1.00 82.25 178 TYR A C 1
ATOM 1404 O O . TYR A 1 178 ? 7.128 15.467 -0.390 1.00 82.25 178 TYR A O 1
ATOM 1412 N N . GLN A 1 179 ? 5.465 16.445 0.748 1.00 78.88 179 GLN A N 1
ATOM 1413 C CA . GLN A 1 179 ? 6.251 16.683 1.957 1.00 78.88 179 GLN A CA 1
ATOM 1414 C C . GLN A 1 179 ? 5.790 15.744 3.063 1.00 78.88 179 GLN A C 1
ATOM 1416 O O . GLN A 1 179 ? 4.607 15.725 3.388 1.00 78.88 179 GLN A O 1
ATOM 1421 N N . ALA A 1 180 ? 6.712 14.997 3.668 1.00 77.75 180 ALA A N 1
ATOM 1422 C CA . ALA A 1 180 ? 6.413 14.284 4.905 1.00 77.75 180 ALA A CA 1
ATOM 1423 C C . ALA A 1 180 ? 6.202 15.305 6.030 1.00 77.75 180 ALA A C 1
ATOM 1425 O O . ALA A 1 180 ? 7.111 16.067 6.354 1.00 77.75 180 ALA A O 1
ATOM 1426 N N . VAL A 1 181 ? 4.988 15.345 6.579 1.00 74.00 181 VAL A N 1
ATOM 1427 C CA . VAL A 1 181 ? 4.558 16.317 7.600 1.00 74.00 181 VAL A CA 1
ATOM 1428 C C . VAL A 1 181 ? 4.341 15.692 8.972 1.00 74.00 181 VAL A C 1
ATOM 1430 O O . VAL A 1 181 ? 4.384 16.401 9.978 1.00 74.00 181 VAL A O 1
ATOM 1433 N N . ALA A 1 182 ? 4.161 14.371 9.031 1.00 72.94 182 ALA A N 1
ATOM 1434 C CA . ALA A 1 182 ? 4.196 13.638 10.285 1.00 72.94 182 ALA A CA 1
ATOM 1435 C C . ALA A 1 182 ? 4.703 12.209 10.128 1.00 72.94 182 ALA A C 1
ATOM 1437 O O . ALA A 1 182 ? 4.566 11.598 9.067 1.00 72.94 182 ALA A O 1
ATOM 1438 N N . TYR A 1 183 ? 5.255 11.701 11.225 1.00 75.25 183 TYR A N 1
ATOM 1439 C CA . TYR A 1 183 ? 5.653 10.313 11.408 1.00 75.25 183 TYR A CA 1
ATOM 1440 C C . TYR A 1 183 ? 5.097 9.829 12.747 1.00 75.25 183 TYR A C 1
ATOM 1442 O O . TYR A 1 183 ? 5.381 10.440 13.783 1.00 75.25 183 TYR A O 1
ATOM 1450 N N . ILE A 1 184 ? 4.289 8.772 12.719 1.00 73.94 184 ILE A N 1
ATOM 1451 C CA . ILE A 1 184 ? 3.617 8.225 13.897 1.00 73.94 184 ILE A CA 1
ATOM 1452 C C . ILE A 1 184 ? 3.979 6.758 14.043 1.00 73.94 184 ILE A C 1
ATOM 1454 O O . ILE A 1 184 ? 3.695 5.946 13.167 1.00 73.94 184 ILE A O 1
ATOM 1458 N N . GLU A 1 185 ? 4.546 6.425 15.196 1.00 79.44 185 GLU A N 1
ATOM 1459 C CA . GLU A 1 185 ? 4.668 5.048 15.656 1.00 79.44 185 GLU A CA 1
ATOM 1460 C C . GLU A 1 185 ? 3.658 4.791 16.765 1.00 79.44 185 GLU A C 1
ATOM 1462 O O . GLU A 1 185 ? 3.615 5.502 17.779 1.00 79.44 185 GLU A O 1
ATOM 1467 N N . ALA A 1 186 ? 2.849 3.756 16.569 1.00 80.00 186 ALA A N 1
ATOM 1468 C CA . ALA A 1 186 ? 1.868 3.324 17.544 1.00 80.00 186 ALA A CA 1
ATOM 1469 C C . ALA A 1 186 ? 1.894 1.807 17.711 1.00 80.00 186 ALA A C 1
ATOM 1471 O O . ALA A 1 186 ? 2.166 1.062 16.773 1.00 80.00 186 ALA A O 1
ATOM 1472 N N . SER A 1 187 ? 1.545 1.348 18.904 1.00 84.44 187 SER A N 1
ATOM 1473 C CA . SER A 1 187 ? 1.202 -0.045 19.159 1.00 84.44 187 SER A CA 1
ATOM 1474 C C . SER A 1 187 ? -0.256 -0.099 19.584 1.00 84.44 187 SER A C 1
ATOM 1476 O O . SER A 1 187 ? -0.720 0.774 20.316 1.00 84.44 187 SER A O 1
ATOM 1478 N N . ALA A 1 188 ? -1.004 -1.094 19.127 1.00 87.31 188 ALA A N 1
ATOM 1479 C CA . ALA A 1 188 ? -2.351 -1.329 19.613 1.00 87.31 188 ALA A CA 1
ATOM 1480 C C . ALA A 1 188 ? -2.529 -2.780 20.036 1.00 87.31 188 ALA A C 1
ATOM 1482 O O . ALA A 1 188 ? -2.144 -3.710 19.323 1.00 87.31 188 ALA A O 1
ATOM 1483 N N . VAL A 1 189 ? -3.186 -2.957 21.179 1.00 91.62 189 VAL A N 1
ATOM 1484 C CA . VAL A 1 189 ? -3.829 -4.225 21.515 1.00 91.62 189 VAL A CA 1
ATOM 1485 C C . VAL A 1 189 ? -5.238 -4.174 20.940 1.00 91.62 189 VAL A C 1
ATOM 1487 O O . VAL A 1 189 ? -6.020 -3.283 21.274 1.00 91.62 189 VAL A O 1
ATOM 1490 N N . ILE A 1 190 ? -5.544 -5.107 20.050 1.00 91.75 190 ILE A N 1
ATOM 1491 C CA . ILE A 1 190 ? -6.795 -5.162 19.300 1.00 91.75 190 ILE A CA 1
ATOM 1492 C C . ILE A 1 190 ? -7.622 -6.316 19.837 1.00 91.75 190 ILE A C 1
ATOM 1494 O O . ILE A 1 190 ? -7.128 -7.441 19.874 1.00 91.75 190 ILE A O 1
ATOM 1498 N N . TYR A 1 191 ? -8.876 -6.047 20.187 1.00 94.12 191 TYR A N 1
ATOM 1499 C CA . TYR A 1 191 ? -9.877 -7.059 20.519 1.00 94.12 191 TYR A CA 1
ATOM 1500 C C . TYR A 1 191 ? -11.013 -7.005 19.505 1.00 94.12 191 TYR A C 1
ATOM 1502 O O . TYR A 1 191 ? -11.476 -5.915 19.173 1.00 94.12 191 TYR A O 1
ATOM 1510 N N . GLN A 1 192 ? -11.480 -8.152 19.019 1.00 93.50 192 GLN A N 1
ATOM 1511 C CA . GLN A 1 192 ? -12.589 -8.195 18.067 1.00 93.50 192 GLN A CA 1
ATOM 1512 C C . GLN A 1 192 ? -13.402 -9.483 18.153 1.00 93.50 192 GLN A C 1
ATOM 1514 O O . GLN A 1 192 ? -12.895 -10.509 18.601 1.00 93.50 192 GLN A O 1
ATOM 1519 N N . ASP A 1 193 ? -14.639 -9.430 17.662 1.00 92.81 193 ASP A N 1
ATOM 1520 C CA . ASP A 1 193 ? -15.561 -10.574 17.564 1.00 92.81 193 ASP A CA 1
ATOM 1521 C C . ASP A 1 193 ? -16.205 -10.732 16.168 1.00 92.81 193 ASP A C 1
ATOM 1523 O O . ASP A 1 193 ? -17.151 -11.501 15.976 1.00 92.81 193 ASP A O 1
ATOM 1527 N N . GLY A 1 194 ? -15.699 -9.982 15.183 1.00 86.12 194 GLY A N 1
ATOM 1528 C CA . GLY A 1 194 ? -16.216 -9.932 13.814 1.00 86.12 194 GLY A CA 1
ATOM 1529 C C . GLY A 1 194 ? -17.343 -8.918 13.586 1.00 86.12 194 GLY A C 1
ATOM 1530 O O . GLY A 1 194 ? -17.674 -8.655 12.434 1.00 86.12 194 GLY A O 1
ATOM 1531 N N . LYS A 1 195 ? -17.914 -8.322 14.641 1.00 87.38 195 LYS A N 1
ATOM 1532 C CA . LYS A 1 195 ? -18.865 -7.198 14.544 1.00 87.38 195 LYS A CA 1
ATOM 1533 C C . LYS A 1 195 ? -18.276 -5.908 15.094 1.00 87.38 195 LYS A C 1
ATOM 1535 O O . LYS A 1 195 ? -18.485 -4.842 14.526 1.00 87.38 195 LYS A O 1
ATOM 1540 N N . VAL A 1 196 ? -17.552 -6.012 16.202 1.00 89.62 196 VAL A N 1
ATOM 1541 C CA . VAL A 1 196 ? -16.921 -4.893 16.894 1.00 89.62 196 VAL A CA 1
ATOM 1542 C C . VAL A 1 196 ? -15.418 -5.125 16.922 1.00 89.62 196 VAL A C 1
ATOM 1544 O O . VAL A 1 196 ? -14.952 -6.241 17.150 1.00 89.62 196 VAL A O 1
ATOM 1547 N N . ILE A 1 197 ? -14.661 -4.053 16.695 1.00 89.81 197 ILE A N 1
ATOM 1548 C CA . ILE A 1 197 ? -13.204 -4.032 16.819 1.00 89.81 197 ILE A CA 1
ATOM 1549 C C . ILE A 1 197 ? -12.840 -2.899 17.778 1.00 89.81 197 ILE A C 1
ATOM 1551 O O . ILE A 1 197 ? -13.244 -1.753 17.581 1.00 89.81 197 ILE A O 1
ATOM 1555 N N . ILE A 1 198 ? -12.082 -3.219 18.822 1.00 90.94 198 ILE A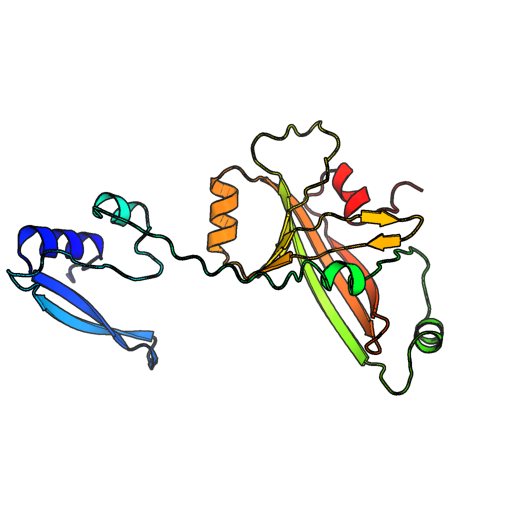 N 1
ATOM 1556 C CA . ILE A 1 198 ? -11.641 -2.290 19.863 1.00 90.94 198 ILE A CA 1
ATOM 1557 C C . ILE A 1 198 ? -10.120 -2.200 19.805 1.00 90.94 198 ILE A C 1
ATOM 1559 O O . ILE A 1 198 ? -9.427 -3.198 19.993 1.00 90.94 198 ILE A O 1
ATOM 1563 N N . PHE A 1 199 ? -9.612 -0.988 19.588 1.00 88.94 199 PHE A N 1
ATOM 1564 C CA . PHE A 1 199 ? -8.184 -0.683 19.586 1.00 88.94 199 PHE A CA 1
ATOM 1565 C C . PHE A 1 199 ? -7.806 0.019 20.892 1.00 88.94 199 PHE A C 1
ATOM 1567 O O . PHE A 1 199 ? -8.264 1.129 21.159 1.00 88.94 199 PHE A O 1
ATOM 1574 N N . LEU A 1 200 ? -6.943 -0.604 21.695 1.00 89.00 200 LEU A N 1
ATOM 1575 C CA . LEU A 1 200 ? -6.262 0.058 22.807 1.00 89.00 200 LEU A CA 1
ATOM 1576 C C . LEU A 1 200 ? -4.892 0.526 22.327 1.00 89.00 200 LEU A C 1
ATOM 1578 O O . LEU A 1 200 ? -3.939 -0.254 22.311 1.00 89.00 200 LEU A O 1
ATOM 1582 N N . GLN A 1 201 ? -4.819 1.780 21.892 1.00 83.00 201 GLN A N 1
ATOM 1583 C CA . GLN A 1 201 ? -3.643 2.327 21.223 1.00 83.00 201 GLN A CA 1
ATOM 1584 C C . GLN A 1 201 ? -2.722 3.070 22.198 1.00 83.00 201 GLN A C 1
ATOM 1586 O O . GLN A 1 201 ? -3.172 3.864 23.025 1.00 83.00 201 GLN A O 1
ATOM 1591 N N . SER A 1 202 ? -1.421 2.823 22.079 1.00 80.75 202 SER A N 1
ATOM 1592 C CA . SER A 1 202 ? -0.348 3.557 22.738 1.00 80.75 202 SER A CA 1
ATOM 1593 C C . SER A 1 202 ? 0.560 4.185 21.683 1.00 80.75 202 SER A C 1
ATOM 1595 O O . SER A 1 202 ? 0.860 3.583 20.652 1.00 80.75 202 SER A O 1
ATOM 1597 N N . TYR A 1 203 ? 0.984 5.420 21.938 1.00 75.81 203 TYR A N 1
ATOM 1598 C CA . TYR A 1 203 ? 1.864 6.172 21.050 1.00 75.81 203 TYR A CA 1
ATOM 1599 C C . TYR A 1 203 ? 3.210 6.355 21.734 1.00 75.81 203 TYR A C 1
ATOM 1601 O O . TYR A 1 203 ? 3.267 6.817 22.874 1.00 75.81 203 TYR A O 1
ATOM 1609 N N . THR A 1 204 ? 4.286 5.980 21.053 1.00 63.16 204 THR A N 1
ATOM 1610 C CA . THR A 1 204 ? 5.634 5.977 21.634 1.00 63.16 204 THR A CA 1
ATOM 1611 C C . THR A 1 204 ? 6.486 7.145 21.160 1.00 63.16 204 THR A C 1
ATOM 1613 O O . THR A 1 204 ? 7.307 7.633 21.937 1.00 63.16 204 THR A O 1
ATOM 1616 N N . HIS A 1 205 ? 6.314 7.624 19.921 1.00 57.91 205 HIS A N 1
ATOM 1617 C CA . HIS A 1 205 ? 7.213 8.641 19.374 1.00 57.91 205 HIS A CA 1
ATOM 1618 C C . HIS A 1 205 ? 6.592 9.503 18.262 1.00 57.91 205 HIS A C 1
ATOM 1620 O O . HIS A 1 205 ? 5.979 8.987 17.331 1.00 57.91 205 HIS A O 1
ATOM 1626 N N . PHE A 1 206 ? 6.813 10.823 18.350 1.00 64.50 206 PHE A N 1
ATOM 1627 C CA . PHE A 1 206 ? 6.422 11.824 17.349 1.00 64.50 206 PHE A CA 1
ATOM 1628 C C . PHE A 1 206 ? 7.609 12.758 17.052 1.00 64.50 206 PHE A C 1
ATOM 1630 O O . PHE A 1 206 ? 7.664 13.875 17.571 1.00 64.50 206 PHE A O 1
ATOM 1637 N N . PRO A 1 207 ? 8.608 12.323 16.268 1.00 50.97 207 PRO A N 1
ATOM 1638 C CA . PRO A 1 207 ? 9.798 13.133 16.007 1.00 50.97 207 PRO A CA 1
ATOM 1639 C C . PRO A 1 207 ? 9.494 14.359 15.131 1.00 50.97 207 PRO A C 1
ATOM 1641 O O . PRO A 1 207 ? 10.201 15.362 15.197 1.00 50.97 207 PRO A O 1
ATOM 1644 N N . PHE A 1 208 ? 8.432 14.290 14.322 1.00 57.28 208 PHE A N 1
ATOM 1645 C CA . PHE A 1 208 ? 7.995 15.356 13.430 1.00 57.28 208 PHE A CA 1
ATOM 1646 C C . PHE A 1 208 ? 6.469 15.356 13.400 1.00 57.28 208 PHE A C 1
ATOM 1648 O O . PHE A 1 208 ? 5.865 14.378 12.964 1.00 57.28 208 PHE A O 1
ATOM 1655 N N . LEU A 1 209 ? 5.843 16.404 13.928 1.00 57.72 209 LEU A N 1
ATOM 1656 C CA . LEU A 1 209 ? 4.392 16.521 13.949 1.00 57.72 209 LEU A CA 1
ATOM 1657 C C . LEU A 1 209 ? 4.021 17.994 13.865 1.00 57.72 209 LEU A C 1
ATOM 1659 O O . LEU A 1 209 ? 4.279 18.774 14.785 1.00 57.72 209 LEU A O 1
ATOM 1663 N N . GLU A 1 210 ? 3.421 18.394 12.751 1.00 58.09 210 GLU A N 1
ATOM 1664 C CA . GLU A 1 210 ? 2.795 19.708 12.694 1.00 58.09 210 GLU A CA 1
ATOM 1665 C C . GLU A 1 210 ? 1.643 19.766 13.700 1.00 58.09 210 GLU A C 1
ATOM 1667 O O . GLU A 1 210 ? 0.835 18.842 13.781 1.00 58.09 210 GLU A O 1
ATOM 1672 N N . ARG A 1 211 ? 1.552 20.861 14.471 1.00 52.12 211 ARG A N 1
ATOM 1673 C CA . ARG A 1 211 ? 0.566 21.007 15.562 1.00 52.12 211 ARG A CA 1
ATOM 1674 C C . ARG A 1 211 ? -0.872 20.722 15.124 1.00 52.12 211 ARG A C 1
ATOM 1676 O O . ARG A 1 211 ? -1.643 20.189 15.910 1.00 52.12 211 ARG A O 1
ATOM 1683 N N . ASN A 1 212 ? -1.206 21.013 13.869 1.00 52.19 212 ASN A N 1
ATOM 1684 C CA . ASN A 1 212 ? -2.546 20.811 13.326 1.00 52.19 212 ASN A CA 1
ATOM 1685 C C . ASN A 1 212 ? -2.855 19.340 12.991 1.00 52.19 212 ASN A C 1
ATOM 1687 O O . ASN A 1 212 ? -4.014 19.026 12.771 1.00 52.19 212 ASN A O 1
ATOM 1691 N N . LEU A 1 213 ? -1.867 18.434 12.950 1.00 53.25 213 LEU A N 1
ATOM 1692 C CA . LEU A 1 213 ? -2.065 16.994 12.706 1.00 53.25 213 LEU A CA 1
ATOM 1693 C C . LEU A 1 213 ? -2.369 16.214 13.991 1.00 53.25 213 LEU A C 1
ATOM 1695 O 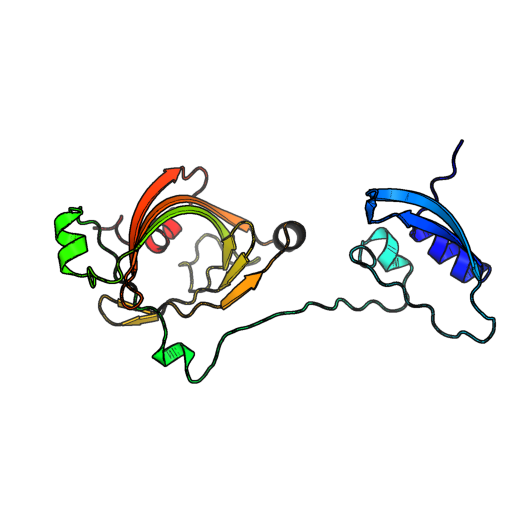O . LEU A 1 213 ? -2.963 15.138 13.915 1.00 53.25 213 LEU A O 1
ATOM 1699 N N . LEU A 1 214 ? -2.030 16.770 15.163 1.00 52.38 214 LEU A N 1
ATOM 1700 C CA . LEU A 1 214 ? -2.402 16.199 16.462 1.00 52.38 214 LEU A CA 1
ATOM 1701 C C . LEU A 1 214 ? -3.915 16.051 16.571 1.00 52.38 214 LEU A C 1
ATOM 1703 O O . LEU A 1 214 ? -4.362 14.969 16.908 1.00 52.38 214 LEU A O 1
ATOM 1707 N N . GLU A 1 215 ? -4.699 17.060 16.186 1.00 49.84 215 GLU A N 1
ATOM 1708 C CA . GLU A 1 215 ? -6.170 16.998 16.206 1.00 49.84 215 GLU A CA 1
ATOM 1709 C C . GLU A 1 215 ? -6.776 15.997 15.203 1.00 49.84 215 GLU A C 1
ATOM 1711 O O . GLU A 1 215 ? -7.957 15.676 15.286 1.00 49.84 215 GLU A O 1
ATOM 1716 N N . TYR A 1 216 ? -6.004 15.466 14.253 1.00 50.22 216 TYR A N 1
ATOM 1717 C CA . TYR A 1 216 ? -6.496 14.467 13.293 1.00 50.22 216 TYR A CA 1
ATOM 1718 C C . TYR A 1 216 ? -6.061 13.050 13.675 1.00 50.22 216 TYR A C 1
ATOM 1720 O O . TYR A 1 216 ? -6.889 12.131 13.716 1.00 50.22 216 TYR A O 1
ATOM 1728 N N . ALA A 1 217 ? -4.788 12.873 14.037 1.00 48.22 217 ALA A N 1
ATOM 1729 C CA . ALA A 1 217 ? -4.274 11.616 14.575 1.00 48.22 217 ALA A CA 1
ATOM 1730 C C . ALA A 1 217 ? -4.921 11.299 15.937 1.00 48.22 217 ALA A C 1
ATOM 1732 O O . ALA A 1 217 ? -5.403 10.190 16.182 1.00 48.22 217 ALA A O 1
ATOM 1733 N N . CYS A 1 218 ? -5.031 12.324 16.779 1.00 49.25 218 CYS A N 1
ATOM 1734 C CA . CYS A 1 218 ? -5.531 12.291 18.143 1.00 49.25 218 CYS A CA 1
ATOM 1735 C C . CYS A 1 218 ? -6.489 13.485 18.383 1.00 49.25 218 CYS A C 1
ATOM 1737 O O . CYS A 1 218 ? -6.094 14.476 18.998 1.00 49.25 218 CYS A O 1
ATOM 1739 N N . PRO A 1 219 ? -7.756 13.425 17.915 1.00 43.09 219 PRO A N 1
ATOM 1740 C CA . PRO A 1 219 ? -8.736 14.528 17.982 1.00 43.09 219 PRO A CA 1
ATOM 1741 C C . PRO A 1 219 ? -9.124 15.036 19.378 1.00 43.09 219 PRO A C 1
ATOM 1743 O O . PRO A 1 219 ? -10.116 15.735 19.518 1.00 43.09 219 PRO A O 1
ATOM 1746 N N . MET A 1 220 ? -8.365 14.688 20.414 1.00 43.59 220 MET A N 1
ATOM 1747 C CA . MET A 1 220 ? -8.694 14.889 21.820 1.00 43.59 220 MET A CA 1
ATOM 1748 C C . MET A 1 220 ? -7.573 15.591 22.608 1.00 43.59 220 MET A C 1
ATOM 1750 O O . MET A 1 220 ? -7.526 15.457 23.825 1.00 43.59 220 MET A O 1
ATOM 1754 N N . ILE A 1 221 ? -6.654 16.316 21.954 1.00 37.94 221 ILE A N 1
ATOM 1755 C CA . ILE A 1 221 ? -5.683 17.176 22.672 1.00 37.94 221 ILE A CA 1
ATOM 1756 C C . ILE A 1 221 ? -6.228 18.603 22.874 1.00 37.94 221 ILE A C 1
ATOM 1758 O O . ILE A 1 221 ? -5.715 19.348 23.704 1.00 37.94 221 ILE A O 1
ATOM 1762 N N . SER A 1 222 ? -7.320 18.970 22.200 1.00 31.41 222 SER A N 1
ATOM 1763 C CA . SER A 1 222 ? -8.105 20.171 22.495 1.00 31.41 222 SER A CA 1
ATOM 1764 C C . SER A 1 222 ? -9.388 19.799 23.248 1.00 31.41 222 SER A C 1
ATOM 1766 O O . SER A 1 222 ? -10.469 19.676 22.677 1.00 31.41 222 SER A O 1
ATOM 1768 N N . GLY A 1 223 ? -9.239 19.596 24.559 1.00 31.00 223 GLY A N 1
ATOM 1769 C CA . GLY A 1 223 ? -10.318 19.437 25.535 1.00 31.00 223 GLY A CA 1
ATOM 1770 C C . GLY A 1 223 ? -9.826 19.784 26.927 1.00 31.00 223 GLY A C 1
ATOM 1771 O O . GLY A 1 223 ? -8.908 19.076 27.394 1.00 31.00 223 GLY A O 1
#

Mean predicted aligned error: 15.37 Å

Nearest PDB structures (foldseek):
  7z67-assembly1_A  TM=5.620E-01  e=5.604E-08  Arabidopsis thaliana
  7ena-assembly1_r  TM=5.435E-01  e=1.430E-03  Homo sapiens
  2fjt-assembly1_B  TM=5.808E-01  e=1.253E-02  Yersinia pestis KIM10+
  3n10-assembly1_A  TM=6.195E-01  e=8.367E-02  Yersinia pestis
  2aca-assembly1_B  TM=5.394E-01  e=4.863E-02  Vibrio parahaemolyticus

Foldseek 3Di:
DDPPDDPQNQLVCCVPPQKDWAWDADVVVRDTPGTDIGGDDPPDPDDDDDDPCCCPPSNVVSDPDDDDDDPQDWPDDVPCLVVPFDKDADDPDDDDPVRVCVVADPVQKDKDKDKWKWWWKDDAPDDPPDPPPQWIWIDTQFWTWTWRWDDDPRITGTRITIGGDHPVVVVVRVVVVIDGQWIWIKMWIWMHRVPDIDTPIDTDDTPGHDPSCCCVVPVPPPD

Solvent-accessible surface area (backbone atoms only — not comparable to full-atom values): 13966 Å² total; per-residue (Å²): 138,82,80,81,83,43,72,59,54,36,54,52,32,34,76,74,68,34,33,32,71,42,78,37,72,39,76,92,74,75,37,75,75,51,70,43,84,43,72,59,58,94,87,59,91,75,87,87,83,83,62,98,62,52,76,38,76,84,40,42,80,78,48,97,74,88,81,86,87,76,88,79,68,74,88,73,41,92,74,55,40,77,78,67,43,56,75,43,73,87,78,89,72,89,74,56,72,72,61,54,55,72,76,42,52,79,94,54,59,47,75,49,76,50,76,46,54,41,36,33,43,42,64,60,90,66,63,94,83,53,78,86,74,72,72,50,40,40,32,41,85,50,32,41,34,47,46,57,72,44,78,58,89,84,35,36,37,47,53,70,50,65,33,86,44,54,69,67,53,56,56,47,45,45,74,69,48,33,40,82,49,30,42,43,40,35,40,30,46,35,40,33,42,91,84,55,77,46,74,53,71,47,78,81,52,66,92,42,66,49,78,78,50,45,54,67,84,44,68,69,79,84,119

Organism: Aegilops tauschii (NCBI:txid37682)

Secondary structure (DSSP, 8-state):
------HHHHHHHHHHHSEEEEEEEETTTTEEEEEEEEE--TT-------STTTTSHHHHTT-S-------------TTHHHHSPPEE--------HHHHHHHS-TTT-EEEEEEEEEEEEEPTT--TTS---S-EEEEESSEEEEE-PEEETTEEE--EEEEE--HHHHHHHHHTT-EEEEEEEEEEEEEE-SS-EEEEEEEEE-SSB-HHHHHHHSTTS--

Radius of gyration: 25.3 Å; Cα contacts (8 Å, |Δi|>4): 305; chains: 1; bounding box: 62×48×73 Å

Sequence (223 aa):
MALAVTLPTNIKEIRNTHKAKVPCFDFEKFKRNGFKEFQVSEECGVVIFEGVYTLHPAIRKSLDLWIAVLKIQNDFDPVLSPESSPFVLKSTKQVSYQDILKVLDGSKVCSSVQNFTDVYLRLPGIPSNGQLTEVQWHVTISSLLFIQPIREGNFIIQPKVDFDISASTVAGLLKLGYQAVAYIEASAVIYQDGKVIIFLQSYTHFPFLERNLLEYACPMISG